Protein AF-A0A2D6LHY1-F1 (afdb_monomer)

Solvent-accessible surface area (backbone atoms only — not comparable to full-atom values): 9936 Å² total; per-residue (Å²): 127,59,76,81,75,32,52,75,42,76,56,96,90,24,52,33,32,35,41,83,65,25,47,48,95,94,44,60,28,26,39,34,28,13,57,69,52,51,51,52,56,49,50,54,47,53,52,50,20,68,74,69,75,48,76,77,78,58,65,66,58,55,42,17,51,51,49,40,51,55,48,36,74,72,44,49,94,57,73,53,68,70,60,48,54,53,45,61,93,34,50,27,36,36,43,38,40,52,38,41,74,37,95,89,64,37,48,25,36,36,35,49,101,86,41,73,43,36,49,54,63,54,48,55,49,44,42,74,74,61,37,38,25,39,33,48,56,34,26,22,66,84,59,74,82,74,88,55,93,58,42,33,41,34,35,35,42,18,50,62,62,94,81,78,50,81,50,46,80,44,73,48,59,37,77,85,75,75,130

Structure (mmCIF, N/CA/C/O backbone):
data_AF-A0A2D6LHY1-F1
#
_entry.id   AF-A0A2D6LHY1-F1
#
loop_
_atom_site.group_PDB
_atom_site.id
_atom_site.type_symbol
_atom_site.label_atom_id
_atom_site.label_alt_id
_atom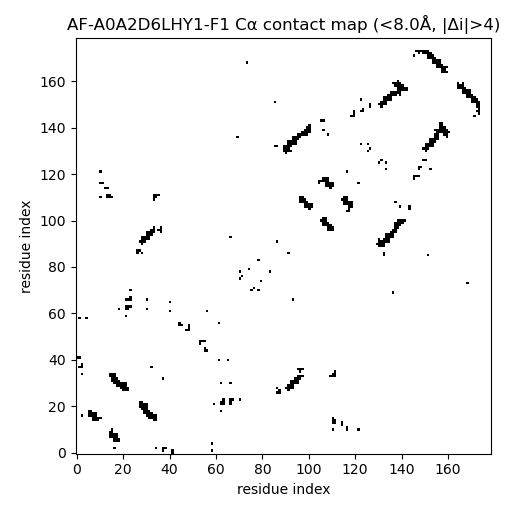_site.label_comp_id
_atom_site.label_asym_id
_atom_site.label_entity_id
_atom_site.label_seq_id
_atom_site.pdbx_PDB_ins_code
_atom_site.Cartn_x
_atom_site.Cartn_y
_atom_site.Cartn_z
_atom_site.occupancy
_atom_site.B_iso_or_equiv
_atom_site.auth_seq_id
_atom_site.auth_comp_id
_atom_site.auth_asym_id
_atom_site.auth_atom_id
_atom_site.pdbx_PDB_model_num
ATOM 1 N N . MET A 1 1 ? 15.262 3.320 -13.016 1.00 56.59 1 MET A N 1
ATOM 2 C CA . MET A 1 1 ? 16.080 4.336 -12.277 1.00 56.59 1 MET A CA 1
ATOM 3 C C . MET A 1 1 ? 15.351 4.923 -11.051 1.00 56.59 1 MET A C 1
ATOM 5 O O . MET A 1 1 ? 15.957 5.694 -10.309 1.00 56.59 1 MET A O 1
ATOM 9 N N . THR A 1 2 ? 14.099 4.534 -10.800 1.00 56.31 2 THR A N 1
ATOM 10 C CA . THR A 1 2 ? 13.187 5.071 -9.775 1.00 56.31 2 THR A CA 1
ATOM 11 C C . THR A 1 2 ? 13.384 4.395 -8.411 1.00 56.31 2 THR A C 1
ATOM 13 O O . THR A 1 2 ? 13.298 5.056 -7.384 1.00 56.31 2 THR A O 1
ATOM 16 N N . LYS A 1 3 ? 13.824 3.131 -8.381 1.00 56.91 3 LYS A N 1
ATOM 17 C CA . LYS A 1 3 ? 14.195 2.364 -7.179 1.00 56.91 3 LYS A CA 1
ATOM 18 C C . LYS A 1 3 ? 15.250 3.053 -6.310 1.00 56.91 3 LYS A C 1
ATOM 20 O O . LYS A 1 3 ? 15.260 2.886 -5.100 1.00 56.91 3 LYS A O 1
ATOM 25 N N . LYS A 1 4 ? 16.139 3.854 -6.915 1.00 58.91 4 LYS A N 1
ATOM 26 C CA . LYS A 1 4 ? 17.152 4.648 -6.187 1.00 58.91 4 LYS A CA 1
ATOM 27 C C . LYS A 1 4 ? 16.569 5.857 -5.451 1.00 58.91 4 LYS A C 1
ATOM 29 O O . LYS A 1 4 ? 17.303 6.526 -4.733 1.00 58.91 4 LYS A O 1
ATOM 34 N N . LEU A 1 5 ? 15.307 6.176 -5.710 1.00 67.12 5 LEU A N 1
ATOM 35 C CA . LEU A 1 5 ? 14.650 7.397 -5.265 1.00 67.12 5 LEU A CA 1
ATOM 36 C C . LEU A 1 5 ? 13.538 7.114 -4.246 1.00 67.12 5 LEU A C 1
ATOM 38 O O . LEU A 1 5 ? 13.044 8.046 -3.623 1.00 67.12 5 LEU A O 1
ATOM 42 N N . PHE A 1 6 ? 13.206 5.838 -4.046 1.00 84.25 6 PHE A N 1
ATOM 43 C CA . PHE A 1 6 ? 12.449 5.348 -2.901 1.00 84.25 6 PHE A CA 1
ATOM 44 C C . PHE A 1 6 ? 13.425 4.934 -1.792 1.00 84.25 6 PHE A C 1
ATOM 46 O O . PHE A 1 6 ? 14.532 4.457 -2.067 1.00 84.25 6 PHE A O 1
ATOM 53 N N . THR A 1 7 ? 13.011 5.077 -0.536 1.00 90.06 7 THR A N 1
ATOM 54 C CA . THR A 1 7 ? 13.802 4.617 0.612 1.00 90.06 7 THR A CA 1
ATOM 55 C C . THR A 1 7 ? 13.499 3.147 0.872 1.00 90.06 7 THR A C 1
ATOM 57 O O . THR A 1 7 ? 12.348 2.772 1.075 1.00 90.06 7 THR A O 1
ATOM 60 N N . ALA A 1 8 ? 14.524 2.295 0.871 1.00 91.00 8 ALA A N 1
ATOM 61 C CA . ALA A 1 8 ? 14.353 0.887 1.211 1.00 91.00 8 ALA A CA 1
ATOM 62 C C . ALA A 1 8 ? 14.141 0.717 2.723 1.00 91.00 8 ALA A C 1
ATOM 64 O O . ALA A 1 8 ? 14.921 1.229 3.528 1.00 91.00 8 ALA A O 1
ATOM 65 N N . GLN A 1 9 ? 13.122 -0.048 3.091 1.00 90.94 9 GLN A N 1
ATOM 66 C CA . GLN A 1 9 ? 12.851 -0.509 4.444 1.00 90.94 9 GLN A CA 1
ATOM 67 C C . GLN A 1 9 ? 12.869 -2.035 4.455 1.00 90.94 9 GLN A C 1
ATOM 69 O O . GLN A 1 9 ? 12.171 -2.677 3.674 1.00 90.94 9 GLN A O 1
ATOM 74 N N . ASP A 1 10 ? 13.682 -2.622 5.329 1.00 90.38 10 ASP A N 1
ATOM 75 C CA . ASP A 1 10 ? 13.739 -4.076 5.480 1.00 90.38 10 ASP A CA 1
ATOM 76 C C . ASP A 1 10 ? 12.528 -4.565 6.267 1.00 90.38 10 ASP A C 1
ATOM 78 O O . ASP A 1 10 ? 12.280 -4.054 7.357 1.00 90.38 10 ASP A O 1
ATOM 82 N N . PHE A 1 11 ? 11.807 -5.548 5.738 1.00 88.56 11 PHE A N 1
ATOM 83 C CA . PHE A 1 11 ? 10.771 -6.318 6.413 1.00 88.56 11 PHE A CA 1
ATOM 84 C C . PHE A 1 11 ? 11.228 -7.776 6.444 1.00 88.56 11 PHE A C 1
ATOM 86 O O . PHE A 1 11 ? 11.139 -8.483 5.448 1.00 88.56 11 PHE A O 1
ATOM 93 N N . ASN A 1 12 ? 11.767 -8.213 7.585 1.00 82.88 12 ASN A N 1
ATOM 94 C CA . ASN A 1 12 ? 12.218 -9.588 7.825 1.00 82.88 12 ASN A CA 1
ATOM 95 C C . ASN A 1 12 ? 13.127 -10.155 6.713 1.00 82.88 12 ASN A C 1
ATOM 97 O O . ASN A 1 12 ? 12.955 -11.292 6.278 1.00 82.88 12 ASN A O 1
ATOM 101 N N . GLY A 1 13 ? 14.113 -9.367 6.270 1.00 77.69 13 GLY A N 1
ATOM 102 C CA . GLY A 1 13 ? 15.106 -9.772 5.271 1.00 77.69 13 GLY A CA 1
ATOM 103 C C . GLY A 1 13 ? 14.750 -9.438 3.819 1.00 77.69 13 GLY A C 1
ATOM 104 O O . GLY A 1 13 ? 15.565 -9.696 2.928 1.00 77.69 13 GLY A O 1
ATOM 105 N N . GLY A 1 14 ? 13.561 -8.883 3.558 1.00 83.94 14 GLY A N 1
ATOM 106 C CA . GLY A 1 14 ? 13.140 -8.411 2.240 1.00 83.94 14 GLY A CA 1
ATOM 107 C C . GLY A 1 14 ? 12.921 -6.894 2.218 1.00 83.94 14 GLY A C 1
ATOM 108 O O . GLY A 1 14 ? 12.219 -6.378 3.087 1.00 83.94 14 GLY A O 1
ATOM 109 N N . PRO A 1 15 ? 13.458 -6.146 1.235 1.00 89.94 15 PRO A N 1
ATOM 110 C CA . PRO A 1 15 ? 13.217 -4.713 1.150 1.00 89.94 15 PRO A CA 1
ATOM 111 C C . PRO A 1 15 ? 11.860 -4.403 0.505 1.00 89.94 15 PRO A C 1
ATOM 113 O O . PRO A 1 15 ? 11.601 -4.790 -0.635 1.00 89.94 15 PRO A O 1
ATOM 116 N N . LEU A 1 16 ? 11.046 -3.607 1.195 1.00 92.06 16 LEU A N 1
ATOM 117 C CA . LEU A 1 16 ? 9.992 -2.808 0.576 1.00 92.06 16 LEU A CA 1
ATOM 118 C C . LEU A 1 16 ? 10.491 -1.374 0.396 1.00 92.06 16 LEU A C 1
ATOM 120 O O . LEU A 1 16 ? 11.276 -0.859 1.187 1.00 92.06 16 LEU A O 1
ATOM 124 N N . PHE A 1 17 ? 10.054 -0.722 -0.668 1.00 93.50 17 PHE A N 1
ATOM 125 C CA . PHE A 1 17 ? 10.503 0.608 -1.054 1.00 93.50 17 PHE A CA 1
ATOM 126 C C . PHE A 1 17 ? 9.403 1.611 -0.759 1.00 93.50 17 PHE A C 1
ATOM 128 O O . PHE A 1 17 ? 8.300 1.478 -1.287 1.00 93.50 17 PHE A O 1
ATOM 135 N N . ILE A 1 18 ? 9.704 2.607 0.071 1.00 94.88 18 ILE A N 1
ATOM 136 C CA . ILE A 1 18 ? 8.749 3.639 0.458 1.00 94.88 18 ILE A CA 1
ATOM 137 C C . ILE A 1 18 ? 8.995 4.959 -0.274 1.00 94.88 18 ILE A C 1
ATOM 139 O O . ILE A 1 18 ? 10.138 5.388 -0.469 1.00 94.88 18 ILE A O 1
ATOM 143 N N . PHE A 1 19 ? 7.907 5.614 -0.647 1.00 95.50 19 PHE A N 1
ATOM 144 C CA . PHE A 1 19 ? 7.871 7.018 -1.019 1.00 95.50 19 PHE A CA 1
ATOM 145 C C . PHE A 1 19 ? 6.879 7.740 -0.114 1.00 95.50 19 PHE A C 1
ATOM 147 O O . PHE A 1 19 ? 5.746 7.291 0.037 1.00 95.50 19 PHE A O 1
ATOM 154 N N . GLU A 1 20 ? 7.305 8.845 0.490 1.00 95.00 20 GLU A N 1
ATOM 155 C CA . GLU A 1 20 ? 6.475 9.617 1.414 1.00 95.00 20 GLU A CA 1
ATOM 156 C C . GLU A 1 20 ? 5.698 10.705 0.662 1.00 95.00 20 GLU A C 1
ATOM 158 O O . GLU A 1 20 ? 6.276 11.465 -0.117 1.00 95.00 20 GLU A O 1
ATOM 163 N N . GLY A 1 21 ? 4.391 10.803 0.912 1.00 94.50 21 GLY A N 1
ATOM 164 C CA . GLY A 1 21 ? 3.549 11.878 0.386 1.00 94.50 21 GLY A CA 1
ATOM 165 C C . GLY A 1 21 ? 3.186 11.776 -1.101 1.00 94.50 21 GLY A C 1
ATOM 166 O O . GLY A 1 21 ? 3.164 12.798 -1.795 1.00 94.50 21 GLY A O 1
ATOM 167 N N . ALA A 1 22 ? 2.865 10.582 -1.602 1.00 95.94 22 ALA A N 1
ATOM 168 C CA . ALA A 1 22 ? 2.187 10.447 -2.893 1.00 95.94 22 ALA A CA 1
ATOM 169 C C . ALA A 1 22 ? 0.799 11.106 -2.841 1.00 95.94 22 ALA A C 1
ATOM 171 O O . ALA A 1 22 ? 0.127 11.088 -1.807 1.00 95.94 22 ALA A O 1
ATOM 172 N N . GLN A 1 23 ? 0.377 11.700 -3.952 1.00 95.50 23 GLN A N 1
ATOM 173 C CA . GLN A 1 23 ? -0.826 12.519 -4.047 1.00 95.50 23 GLN A CA 1
ATOM 174 C C . GLN A 1 23 ? -1.857 11.888 -4.986 1.00 95.50 23 GLN A C 1
ATOM 176 O O . GLN A 1 23 ? -1.547 11.490 -6.107 1.00 95.50 23 GLN A O 1
ATOM 181 N N . TYR A 1 24 ? -3.116 11.857 -4.550 1.00 93.06 24 TYR A N 1
ATOM 182 C CA . TYR A 1 24 ? -4.271 11.548 -5.395 1.00 93.06 24 TYR A CA 1
ATOM 183 C C . TYR A 1 24 ? -5.436 12.448 -4.981 1.00 93.06 24 TYR A C 1
ATOM 185 O O . TYR A 1 24 ? -5.942 12.356 -3.863 1.00 93.06 24 TYR A O 1
ATOM 193 N N . ASN A 1 25 ? -5.867 13.341 -5.876 1.00 89.50 25 ASN A N 1
ATOM 194 C CA . ASN A 1 25 ? -6.836 14.397 -5.568 1.00 89.50 25 ASN A CA 1
ATOM 195 C C . ASN A 1 25 ? -6.424 15.213 -4.325 1.00 89.50 25 ASN A C 1
ATOM 197 O O . ASN A 1 25 ? -5.408 15.900 -4.346 1.00 89.50 25 ASN A O 1
ATOM 201 N N . SER A 1 26 ? -7.223 15.167 -3.255 1.00 89.19 26 SER A N 1
ATOM 202 C CA . SER A 1 26 ? -6.949 15.829 -1.974 1.00 89.19 26 SER A CA 1
ATOM 203 C C . SER A 1 26 ? -6.265 14.922 -0.947 1.00 89.19 26 SER A C 1
ATOM 205 O O . SER A 1 26 ? -6.090 15.339 0.197 1.00 89.19 26 SER A O 1
ATOM 207 N N . PHE A 1 27 ? -5.937 13.681 -1.309 1.00 92.38 27 PHE A N 1
ATOM 208 C CA . PHE A 1 27 ? -5.313 12.715 -0.413 1.00 92.38 27 PHE A CA 1
ATOM 209 C C . PHE A 1 27 ? -3.796 12.733 -0.560 1.00 92.38 27 PHE A C 1
ATOM 211 O O . PHE A 1 27 ? -3.271 12.790 -1.671 1.00 92.38 27 PHE A O 1
ATOM 218 N N . SER A 1 28 ? -3.121 12.615 0.581 1.00 94.75 28 SER A N 1
ATOM 219 C CA . SER A 1 28 ? -1.686 12.384 0.677 1.00 94.75 28 SER A CA 1
ATOM 220 C C . SER A 1 28 ? -1.477 11.071 1.420 1.00 94.75 28 SER A C 1
ATOM 222 O O . SER A 1 28 ? -1.927 10.943 2.560 1.00 94.75 28 SER A O 1
ATOM 224 N N . MET A 1 29 ? -0.818 10.107 0.788 1.00 96.88 29 MET A N 1
ATOM 225 C CA . MET A 1 29 ? -0.524 8.799 1.374 1.00 96.88 29 MET A CA 1
ATOM 226 C C . MET A 1 29 ? 0.915 8.405 1.071 1.00 96.88 29 MET A C 1
ATOM 228 O O . MET A 1 29 ? 1.438 8.704 -0.001 1.00 96.88 29 MET A O 1
ATOM 232 N N . ASP A 1 30 ? 1.546 7.701 1.998 1.00 97.12 30 ASP A N 1
ATOM 233 C CA . ASP A 1 30 ? 2.835 7.081 1.727 1.00 97.12 30 ASP A CA 1
ATOM 234 C C . ASP A 1 30 ? 2.613 5.828 0.865 1.00 97.12 30 ASP A C 1
ATOM 236 O O . ASP A 1 30 ? 1.589 5.149 0.964 1.00 97.12 30 ASP A O 1
ATOM 240 N N . MET A 1 31 ? 3.560 5.526 -0.016 1.00 95.31 31 MET A N 1
ATOM 241 C CA . MET A 1 31 ? 3.492 4.398 -0.943 1.00 95.31 31 MET A CA 1
ATOM 242 C C . MET A 1 31 ? 4.612 3.427 -0.628 1.00 95.31 31 MET A C 1
ATOM 244 O O . MET A 1 31 ? 5.777 3.740 -0.856 1.00 95.31 31 MET A O 1
ATOM 248 N N . LEU A 1 32 ? 4.260 2.244 -0.137 1.00 95.38 32 LEU A N 1
ATOM 249 C CA . LEU A 1 32 ? 5.183 1.152 0.131 1.00 95.38 32 LEU A CA 1
ATOM 250 C C . LEU A 1 32 ? 5.007 0.071 -0.939 1.00 95.38 32 LEU A C 1
ATOM 252 O O . LEU A 1 32 ? 3.918 -0.480 -1.084 1.00 95.38 32 LEU A O 1
ATOM 256 N N . ALA A 1 33 ? 6.061 -0.246 -1.691 1.00 92.75 33 ALA A N 1
ATOM 257 C CA . ALA A 1 33 ? 5.974 -1.187 -2.802 1.00 92.75 33 ALA A CA 1
ATOM 258 C C . ALA A 1 33 ? 7.117 -2.205 -2.856 1.00 92.75 33 ALA A C 1
ATOM 260 O O . ALA A 1 33 ? 8.251 -1.924 -2.469 1.00 92.75 33 ALA A O 1
ATOM 261 N N . SER A 1 34 ? 6.816 -3.397 -3.375 1.00 91.38 34 SER A N 1
ATOM 262 C CA . SER A 1 34 ? 7.842 -4.403 -3.687 1.00 91.38 34 SER A CA 1
ATOM 263 C C . SER A 1 34 ? 8.659 -4.009 -4.923 1.00 91.38 34 SER A C 1
ATOM 265 O O . SER A 1 34 ? 8.212 -3.226 -5.767 1.00 91.38 34 SER A O 1
ATOM 267 N N . ASP A 1 35 ? 9.843 -4.606 -5.069 1.00 88.12 35 ASP A N 1
ATOM 268 C CA . ASP A 1 35 ? 10.704 -4.386 -6.238 1.00 88.12 35 ASP A CA 1
ATOM 269 C C . ASP A 1 35 ? 10.022 -4.772 -7.557 1.00 88.12 35 ASP A C 1
ATOM 271 O O . ASP A 1 35 ? 10.203 -4.103 -8.574 1.00 88.12 35 ASP A O 1
ATOM 275 N N . ALA A 1 36 ? 9.209 -5.831 -7.534 1.00 87.06 36 ALA A N 1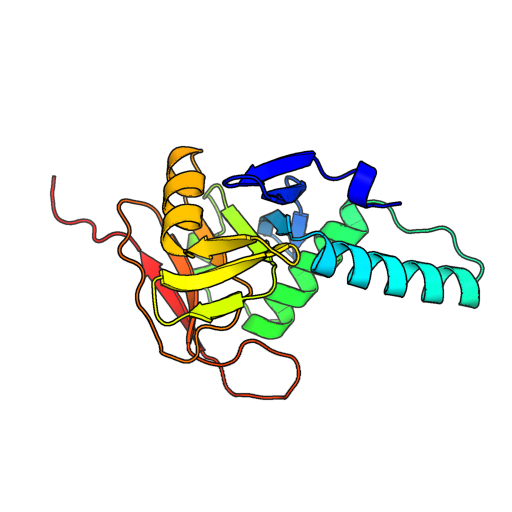
ATOM 276 C CA . ALA A 1 36 ? 8.472 -6.313 -8.696 1.00 87.06 36 ALA A CA 1
ATOM 277 C C . ALA A 1 36 ? 7.457 -5.272 -9.192 1.00 87.06 36 ALA A C 1
ATOM 279 O O . ALA A 1 36 ? 7.405 -4.973 -10.387 1.00 87.06 36 ALA A O 1
ATOM 280 N N . ILE A 1 37 ? 6.698 -4.670 -8.267 1.00 87.81 37 ILE A N 1
ATOM 281 C CA . ILE A 1 37 ? 5.731 -3.615 -8.591 1.00 87.81 37 ILE A CA 1
ATOM 282 C C . ILE A 1 37 ? 6.452 -2.383 -9.141 1.00 87.81 37 ILE A C 1
ATOM 284 O O . ILE A 1 37 ? 6.096 -1.902 -10.218 1.00 87.81 37 ILE A O 1
ATOM 288 N N . LEU A 1 38 ? 7.508 -1.910 -8.470 1.00 87.69 38 LEU A N 1
ATOM 289 C CA . LEU A 1 38 ? 8.274 -0.758 -8.954 1.00 87.69 38 LEU A CA 1
ATOM 290 C C . LEU A 1 38 ? 8.887 -1.008 -10.334 1.00 87.69 38 LEU A C 1
ATOM 292 O O . LEU A 1 38 ? 8.747 -0.176 -11.226 1.00 87.69 38 LEU A O 1
ATOM 296 N N . SER A 1 39 ? 9.519 -2.164 -10.535 1.00 85.25 39 SER A N 1
ATOM 297 C CA . SER A 1 39 ? 10.167 -2.517 -11.803 1.00 85.25 39 SER A CA 1
ATOM 298 C C . SER A 1 39 ? 9.178 -2.573 -12.968 1.00 85.25 39 SER A C 1
ATOM 300 O O . SER A 1 39 ? 9.520 -2.183 -14.087 1.00 85.25 39 SER A O 1
ATOM 302 N N . ARG A 1 40 ? 7.937 -3.014 -12.717 1.00 84.69 40 ARG A N 1
ATOM 303 C CA . ARG A 1 40 ? 6.861 -2.984 -13.714 1.00 84.69 40 ARG A CA 1
ATOM 304 C C . ARG A 1 40 ? 6.519 -1.550 -14.120 1.00 84.69 40 ARG A C 1
ATOM 306 O O . ARG A 1 40 ? 6.551 -1.248 -15.309 1.00 84.69 40 ARG A O 1
ATOM 313 N N . HIS A 1 41 ? 6.273 -0.669 -13.150 1.00 82.44 41 HIS A N 1
ATOM 314 C CA . HIS A 1 41 ? 5.991 0.743 -13.426 1.00 82.44 41 HIS A CA 1
ATOM 315 C C . HIS A 1 41 ? 7.157 1.434 -14.147 1.00 82.44 41 HIS A C 1
ATOM 317 O O . HIS A 1 41 ? 6.940 2.158 -15.115 1.00 82.44 41 HIS A O 1
ATOM 323 N N . GLU A 1 42 ? 8.401 1.184 -13.726 1.00 79.69 42 GLU A N 1
ATOM 324 C CA . GLU A 1 42 ? 9.592 1.713 -14.402 1.00 79.69 42 GLU A CA 1
ATOM 325 C C . GLU A 1 42 ? 9.662 1.287 -15.871 1.00 79.69 42 GLU A C 1
ATOM 327 O O . GLU A 1 42 ? 9.899 2.127 -16.741 1.00 79.69 42 GLU A O 1
ATOM 332 N N . SER A 1 43 ? 9.424 0.003 -16.145 1.00 82.56 43 SER A N 1
ATOM 333 C CA . SER A 1 43 ? 9.473 -0.550 -17.501 1.00 82.56 43 SER A CA 1
ATOM 334 C C . SER A 1 43 ? 8.447 0.115 -18.420 1.00 82.56 43 SER A C 1
ATOM 336 O O . SER A 1 43 ? 8.769 0.445 -19.563 1.00 82.56 43 SER A O 1
ATOM 338 N N . ASP A 1 44 ? 7.234 0.366 -17.921 1.00 81.56 44 ASP A N 1
ATOM 339 C CA . ASP A 1 44 ? 6.176 1.030 -18.688 1.00 81.56 44 ASP A CA 1
ATOM 340 C C . ASP A 1 44 ? 6.579 2.464 -19.084 1.00 81.56 44 ASP A C 1
ATOM 342 O O . ASP A 1 44 ? 6.435 2.849 -20.251 1.00 81.56 44 ASP A O 1
ATOM 346 N N . TYR A 1 45 ? 7.179 3.233 -18.165 1.00 80.38 45 TYR A N 1
ATOM 347 C CA . TYR A 1 45 ? 7.689 4.574 -18.480 1.00 80.38 45 TYR A CA 1
ATOM 348 C C . TYR A 1 45 ? 8.898 4.558 -19.408 1.00 80.38 45 TYR A C 1
ATOM 350 O O . TYR A 1 45 ? 8.999 5.420 -20.278 1.00 80.38 45 TYR A O 1
ATOM 358 N N . GLU A 1 46 ? 9.827 3.614 -19.250 1.00 82.56 46 GLU A N 1
ATOM 359 C CA . GLU A 1 46 ? 10.986 3.499 -20.140 1.00 82.56 46 GLU A CA 1
ATOM 360 C C . GLU A 1 46 ? 10.553 3.188 -21.580 1.00 82.56 46 GLU A C 1
ATOM 362 O O . GLU A 1 46 ? 11.075 3.781 -22.531 1.00 82.56 46 GLU A O 1
ATOM 367 N N . ILE A 1 47 ? 9.549 2.323 -21.751 1.00 79.50 47 ILE A N 1
ATOM 368 C CA . ILE A 1 47 ? 8.957 2.018 -23.056 1.00 79.50 47 ILE A CA 1
ATOM 369 C C . ILE A 1 47 ? 8.280 3.260 -23.651 1.00 79.50 47 ILE A C 1
ATOM 371 O O . ILE A 1 47 ? 8.496 3.557 -24.831 1.00 79.50 47 ILE A O 1
ATOM 375 N N . ASP A 1 48 ? 7.479 3.993 -22.872 1.00 76.12 48 ASP A N 1
ATOM 376 C CA . ASP A 1 48 ? 6.796 5.198 -23.358 1.00 76.12 48 ASP A CA 1
ATOM 377 C C . ASP A 1 48 ? 7.779 6.329 -23.698 1.00 76.12 48 ASP A C 1
ATOM 379 O O . ASP A 1 48 ? 7.721 6.908 -24.787 1.00 76.12 48 ASP A O 1
ATOM 383 N N . ALA A 1 49 ? 8.750 6.595 -22.823 1.00 77.88 49 ALA A N 1
ATOM 384 C CA . ALA A 1 49 ? 9.806 7.582 -23.032 1.00 77.88 49 ALA A CA 1
ATOM 385 C C . ALA A 1 49 ? 10.651 7.249 -24.271 1.00 77.88 49 ALA A C 1
ATOM 387 O O . ALA A 1 49 ? 10.905 8.122 -25.105 1.00 77.88 49 ALA A O 1
ATOM 388 N N . GLY A 1 50 ? 11.020 5.976 -24.447 1.00 79.69 50 GLY A N 1
ATOM 389 C CA . GLY A 1 50 ? 11.757 5.500 -25.616 1.00 79.69 50 GLY A CA 1
ATOM 390 C C . GLY A 1 50 ? 10.975 5.644 -26.925 1.00 79.69 50 GLY A C 1
ATOM 391 O O . GLY A 1 50 ? 11.555 5.998 -27.952 1.00 79.69 50 GLY A O 1
ATOM 392 N N . ARG A 1 51 ? 9.653 5.427 -26.901 1.00 75.81 51 ARG A N 1
ATOM 393 C CA . ARG A 1 51 ? 8.774 5.611 -28.072 1.00 75.81 51 ARG A CA 1
ATOM 394 C C . ARG A 1 51 ? 8.515 7.080 -28.398 1.00 75.81 51 ARG A C 1
ATOM 396 O O . ARG A 1 51 ? 8.399 7.428 -29.571 1.00 75.81 51 ARG A O 1
ATOM 403 N N . SER A 1 52 ? 8.401 7.926 -27.378 1.00 80.62 52 SER A N 1
ATOM 404 C CA . SER A 1 52 ? 8.019 9.337 -27.508 1.00 80.62 52 SER A CA 1
ATOM 405 C C . SER A 1 52 ? 9.205 10.307 -27.566 1.00 80.62 52 SER A C 1
ATOM 407 O O . SER A 1 52 ? 9.006 11.492 -27.840 1.00 80.62 52 SER A O 1
ATOM 409 N N . GLY A 1 53 ? 10.431 9.832 -27.315 1.00 74.56 53 GLY A N 1
ATOM 410 C CA . GLY A 1 53 ? 11.636 10.661 -27.227 1.00 74.56 53 GLY A CA 1
ATOM 411 C C . GLY A 1 53 ? 11.631 11.621 -26.031 1.00 74.56 53 GLY A C 1
ATOM 412 O O . GLY A 1 53 ? 12.311 12.647 -26.068 1.00 74.56 53 GLY A O 1
ATOM 413 N N . ARG A 1 54 ? 10.830 11.332 -24.999 1.00 80.12 54 ARG A N 1
ATOM 414 C CA . ARG A 1 54 ? 10.682 12.161 -23.794 1.00 80.12 54 ARG A CA 1
ATOM 415 C C . ARG A 1 54 ? 11.655 11.726 -22.701 1.00 80.12 54 ARG A C 1
ATOM 417 O O . ARG A 1 54 ? 12.168 10.612 -22.709 1.00 80.12 54 ARG A O 1
ATOM 424 N N . SER A 1 55 ? 11.913 12.617 -21.747 1.00 82.69 55 SER A N 1
ATOM 425 C CA . SER A 1 55 ? 12.611 12.259 -20.511 1.00 82.69 55 SER A CA 1
ATOM 426 C C . SER A 1 55 ? 11.723 11.395 -19.617 1.00 82.69 55 SER A C 1
ATOM 428 O O . SER A 1 55 ? 10.500 11.531 -19.650 1.00 82.69 55 SER A O 1
ATOM 430 N N . LEU A 1 56 ? 12.344 10.575 -18.767 1.00 81.12 56 LEU A N 1
ATOM 431 C CA . LEU A 1 56 ? 11.636 9.882 -17.691 1.00 81.12 56 LEU A CA 1
ATOM 432 C C . LEU A 1 56 ? 10.944 10.890 -16.755 1.00 81.12 56 LEU A C 1
ATOM 434 O O . LEU A 1 56 ? 11.468 11.995 -16.558 1.00 81.12 56 LEU A O 1
ATOM 438 N N . PRO A 1 57 ? 9.780 10.533 -16.188 1.00 82.44 57 PRO A N 1
ATOM 439 C CA . PRO A 1 57 ? 9.065 11.406 -15.269 1.00 82.44 57 PRO A CA 1
ATOM 440 C C . PRO A 1 57 ? 9.807 11.563 -13.926 1.00 82.44 57 PRO A C 1
ATOM 442 O O . PRO A 1 57 ? 10.636 10.721 -13.564 1.00 82.44 57 PRO A O 1
ATOM 445 N N . PRO A 1 58 ? 9.508 12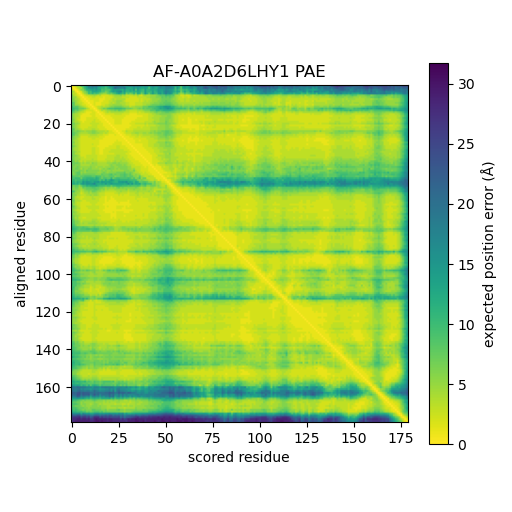.625 -13.155 1.00 86.94 58 PRO A N 1
ATOM 446 C CA . PRO A 1 58 ? 9.926 12.738 -11.761 1.00 86.94 58 PRO A CA 1
ATOM 447 C C . PRO A 1 58 ? 9.376 11.596 -10.895 1.00 86.94 58 PRO A C 1
ATOM 449 O O . PRO A 1 58 ? 8.317 11.043 -11.166 1.00 86.94 58 PRO A O 1
ATOM 452 N N . VAL A 1 59 ? 10.055 11.306 -9.786 1.00 86.12 59 VAL A N 1
ATOM 453 C CA . VAL A 1 59 ? 9.686 10.230 -8.839 1.00 86.12 59 VAL A CA 1
ATOM 454 C C . VAL A 1 59 ? 8.309 10.448 -8.238 1.00 86.12 59 VAL A C 1
ATOM 456 O O . VAL A 1 59 ? 7.537 9.504 -8.157 1.00 86.12 59 VAL A O 1
ATOM 459 N N . GLN A 1 60 ? 8.003 11.696 -7.874 1.00 91.19 60 GLN A N 1
ATOM 460 C CA . GLN A 1 60 ? 6.681 12.085 -7.395 1.00 91.19 60 GLN A CA 1
ATOM 461 C C . GLN A 1 60 ? 5.601 11.660 -8.391 1.00 91.19 60 GLN A C 1
ATOM 463 O O . GLN A 1 60 ? 4.641 11.026 -7.997 1.00 91.19 60 GLN A O 1
ATOM 468 N N . THR A 1 61 ? 5.793 11.930 -9.685 1.00 90.12 61 THR A N 1
ATOM 469 C CA . THR A 1 61 ? 4.831 11.545 -10.725 1.00 90.12 61 THR A CA 1
ATOM 470 C C . THR A 1 61 ? 4.644 10.033 -10.791 1.00 90.12 61 THR A C 1
ATOM 472 O O . THR A 1 61 ? 3.521 9.577 -10.943 1.00 90.12 61 THR A O 1
ATOM 475 N N . VAL A 1 62 ? 5.714 9.251 -10.621 1.00 88.94 62 VAL A N 1
ATOM 476 C CA . VAL A 1 62 ? 5.596 7.786 -10.558 1.00 88.94 62 VAL A CA 1
ATOM 477 C C . VAL A 1 62 ? 4.795 7.352 -9.328 1.00 88.94 62 VAL A C 1
ATOM 479 O O . VAL A 1 62 ? 3.914 6.508 -9.447 1.00 88.94 62 VAL A O 1
ATOM 482 N N . ALA A 1 63 ? 5.077 7.923 -8.155 1.00 91.88 63 ALA A N 1
ATOM 483 C CA . ALA A 1 63 ? 4.374 7.585 -6.920 1.00 91.88 63 ALA A CA 1
ATOM 484 C C . ALA A 1 63 ? 2.891 8.002 -6.955 1.00 91.88 63 ALA A C 1
ATOM 486 O O . ALA A 1 63 ? 2.030 7.220 -6.551 1.00 91.88 63 ALA A O 1
ATOM 487 N N . ASP A 1 64 ? 2.593 9.189 -7.486 1.00 94.56 64 ASP A N 1
ATOM 488 C CA . ASP A 1 64 ? 1.235 9.702 -7.693 1.00 94.56 64 ASP A CA 1
ATOM 489 C C . ASP A 1 64 ? 0.458 8.808 -8.667 1.00 94.56 64 ASP A C 1
ATOM 491 O O . ASP A 1 64 ? -0.671 8.421 -8.376 1.00 94.56 64 ASP A O 1
ATOM 495 N N . ASP A 1 65 ? 1.072 8.410 -9.787 1.00 91.81 65 ASP A N 1
ATOM 496 C CA . ASP A 1 65 ? 0.446 7.517 -10.768 1.00 91.81 65 ASP A CA 1
ATOM 497 C C . ASP A 1 65 ? 0.207 6.112 -10.185 1.00 91.81 65 ASP A C 1
ATOM 499 O O . ASP A 1 65 ? -0.830 5.499 -10.448 1.00 91.81 65 ASP A O 1
ATOM 503 N N . MET A 1 66 ? 1.123 5.598 -9.355 1.00 91.19 66 MET A N 1
ATOM 504 C CA . MET A 1 66 ? 0.920 4.337 -8.632 1.00 91.19 66 MET A CA 1
ATOM 505 C C . MET A 1 66 ? -0.266 4.425 -7.665 1.00 91.19 66 MET A C 1
ATOM 507 O O . MET A 1 66 ? -1.124 3.540 -7.673 1.00 91.19 66 MET A O 1
ATOM 511 N N . LEU A 1 67 ? -0.343 5.489 -6.857 1.00 93.88 67 LEU A N 1
ATOM 512 C CA . LEU A 1 67 ? -1.476 5.718 -5.959 1.00 93.88 67 LEU A CA 1
ATOM 513 C C . LEU A 1 67 ? -2.778 5.862 -6.756 1.00 93.88 67 LEU A C 1
ATOM 515 O O . LEU A 1 67 ? -3.774 5.221 -6.427 1.00 93.88 67 LEU A O 1
ATOM 519 N N . HIS A 1 68 ? -2.758 6.639 -7.841 1.00 92.94 68 HIS A N 1
ATOM 520 C CA . HIS A 1 68 ? -3.891 6.813 -8.745 1.00 92.94 68 HIS A CA 1
ATOM 521 C C . HIS A 1 68 ? -4.399 5.471 -9.277 1.00 92.94 68 HIS A C 1
ATOM 523 O O . HIS A 1 68 ? -5.600 5.224 -9.257 1.00 92.94 68 HIS A O 1
ATOM 529 N N . ILE A 1 69 ? -3.505 4.578 -9.708 1.00 89.38 69 ILE A N 1
ATOM 530 C CA . ILE A 1 69 ? -3.873 3.246 -10.200 1.00 89.38 69 ILE A CA 1
ATOM 531 C C . ILE A 1 69 ? -4.578 2.427 -9.114 1.00 89.38 69 ILE A C 1
ATOM 533 O O . ILE A 1 69 ? -5.635 1.858 -9.385 1.00 89.38 69 ILE A O 1
ATOM 537 N N . VAL A 1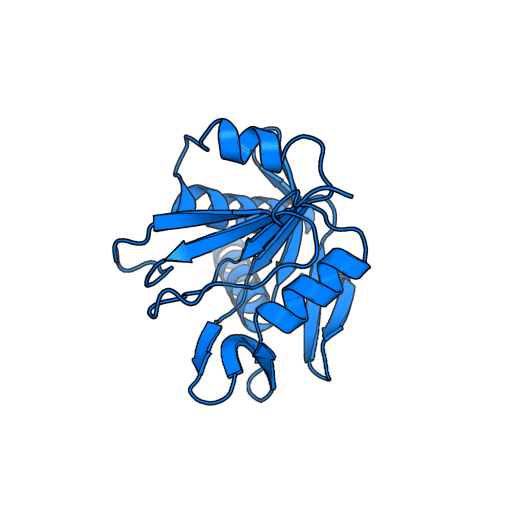 70 ? -4.043 2.400 -7.890 1.00 89.62 70 VAL A N 1
ATOM 538 C CA . VAL A 1 70 ? -4.672 1.681 -6.769 1.00 89.62 70 VAL A CA 1
ATOM 539 C C . VAL A 1 70 ? -6.064 2.242 -6.475 1.00 89.62 70 VAL A C 1
ATOM 541 O O . VAL A 1 70 ? -7.036 1.487 -6.427 1.00 89.62 70 VAL A O 1
ATOM 544 N N . MET A 1 71 ? -6.179 3.564 -6.339 1.00 90.69 71 MET A N 1
ATOM 545 C CA . MET A 1 71 ? -7.440 4.237 -6.016 1.00 90.69 71 MET A CA 1
ATOM 546 C C . MET A 1 71 ? -8.482 4.072 -7.132 1.00 90.69 71 MET A C 1
ATOM 548 O O . MET A 1 71 ? -9.654 3.816 -6.851 1.00 90.69 71 MET A O 1
ATOM 552 N N . HIS A 1 72 ? -8.052 4.148 -8.394 1.00 87.88 72 HIS A N 1
ATOM 553 C CA . HIS A 1 72 ? -8.914 3.963 -9.557 1.00 87.88 72 HIS A CA 1
ATOM 554 C C . HIS A 1 72 ? -9.438 2.527 -9.659 1.00 87.88 72 HIS A C 1
ATOM 556 O O . HIS A 1 72 ? -10.626 2.334 -9.910 1.00 87.88 72 HIS A O 1
ATOM 562 N N . TYR A 1 73 ? -8.601 1.510 -9.428 1.00 83.94 73 TYR A N 1
ATOM 563 C CA . TYR A 1 73 ? -9.089 0.128 -9.392 1.00 83.94 73 TYR A CA 1
ATOM 564 C C . TYR A 1 73 ? -10.042 -0.108 -8.218 1.00 83.94 73 TYR A C 1
ATOM 566 O O . TYR A 1 73 ? -11.045 -0.794 -8.388 1.00 83.94 73 TYR A O 1
ATOM 574 N N . ALA A 1 74 ? -9.765 0.483 -7.053 1.00 86.06 74 ALA A N 1
ATOM 575 C CA . ALA A 1 74 ? -10.593 0.328 -5.863 1.00 86.06 74 ALA A CA 1
ATOM 576 C C . ALA A 1 74 ? -11.992 0.955 -6.010 1.00 86.06 74 ALA A C 1
ATOM 578 O O . ALA A 1 74 ? -12.993 0.306 -5.701 1.00 86.06 74 ALA A O 1
ATOM 579 N N . TRP A 1 75 ? -12.075 2.209 -6.470 1.00 87.19 75 TRP A N 1
ATOM 580 C CA . TRP A 1 75 ? -13.321 2.994 -6.439 1.00 87.19 75 TRP A CA 1
ATOM 581 C C . TRP A 1 75 ? -13.564 3.875 -7.675 1.00 87.19 75 TRP A C 1
ATOM 583 O O . TRP A 1 75 ? -14.529 4.646 -7.715 1.00 87.19 75 TRP A O 1
ATOM 593 N N . GLY A 1 76 ? -12.719 3.783 -8.701 1.00 84.44 76 GLY A N 1
ATOM 594 C CA . GLY A 1 76 ? -12.762 4.671 -9.861 1.00 84.44 76 GLY A CA 1
ATOM 595 C C . GLY A 1 76 ? -12.555 6.130 -9.456 1.00 84.44 76 GLY A C 1
ATOM 596 O O . GLY A 1 76 ? -11.611 6.464 -8.750 1.00 84.44 76 GLY A O 1
ATOM 597 N N . GLU A 1 77 ? -13.464 7.003 -9.889 1.00 82.12 77 GLU A N 1
ATOM 598 C CA . GLU A 1 77 ? -13.413 8.446 -9.604 1.00 82.12 77 GLU A CA 1
ATOM 599 C C . GLU A 1 77 ? -14.0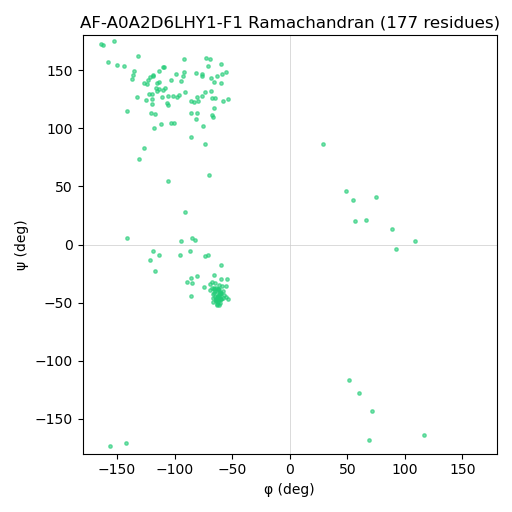78 8.838 -8.270 1.00 82.12 77 GLU A C 1
ATOM 601 O O . GLU A 1 77 ? -14.047 10.006 -7.888 1.00 82.12 77 GLU A O 1
ATOM 606 N N . ASN A 1 78 ? -14.727 7.899 -7.568 1.00 88.38 78 ASN A N 1
ATOM 607 C CA . ASN A 1 78 ? -15.591 8.207 -6.424 1.00 88.38 78 ASN A CA 1
ATOM 608 C C . ASN A 1 78 ? -15.190 7.415 -5.179 1.00 88.38 78 ASN A C 1
ATOM 610 O O . ASN A 1 78 ? -15.803 6.398 -4.854 1.00 88.38 78 ASN A O 1
ATOM 614 N N . VAL A 1 79 ? -14.199 7.920 -4.445 1.00 90.69 79 VAL A N 1
ATOM 615 C CA . VAL A 1 79 ? -13.841 7.375 -3.129 1.00 90.69 79 VAL A CA 1
ATOM 616 C C . VAL A 1 79 ? -15.004 7.603 -2.150 1.00 90.69 79 VAL A C 1
ATOM 618 O O . VAL A 1 79 ? -15.447 8.747 -1.998 1.00 90.69 79 VAL A O 1
ATOM 621 N N . PRO A 1 80 ? -15.515 6.558 -1.473 1.00 92.56 80 PRO A N 1
ATOM 622 C CA . PRO A 1 80 ? -16.565 6.708 -0.469 1.00 92.56 80 PRO A CA 1
ATOM 623 C C . PRO A 1 80 ? -16.196 7.711 0.637 1.00 92.56 80 PRO A C 1
ATOM 625 O O . PRO A 1 80 ? -15.024 7.887 0.978 1.00 92.56 80 PRO A O 1
ATOM 628 N N . GLN A 1 81 ? -17.185 8.413 1.199 1.00 92.19 81 GLN A N 1
ATOM 629 C CA . GLN A 1 81 ? -16.935 9.499 2.160 1.00 92.19 81 GLN A CA 1
ATOM 630 C C . GLN A 1 81 ? -16.355 9.000 3.490 1.00 92.19 81 GLN A C 1
ATOM 632 O O . GLN A 1 81 ? -15.513 9.664 4.085 1.00 92.19 81 GLN A O 1
ATOM 637 N N . ASP A 1 82 ? -16.808 7.847 3.965 1.00 91.06 82 ASP A N 1
ATOM 638 C CA . ASP A 1 82 ? -16.271 7.154 5.136 1.00 91.06 82 ASP A CA 1
ATOM 639 C C . ASP A 1 82 ? -14.791 6.796 4.949 1.00 91.06 82 ASP A C 1
ATOM 641 O O . ASP A 1 82 ? -13.970 7.140 5.796 1.00 91.06 82 ASP A O 1
ATOM 645 N N . ILE A 1 83 ? -14.428 6.237 3.794 1.00 92.94 83 ILE A N 1
ATOM 646 C CA . ILE A 1 83 ? -13.031 5.985 3.420 1.00 92.94 83 ILE A CA 1
ATOM 647 C C . ILE A 1 83 ? -12.239 7.291 3.321 1.00 92.94 83 ILE A C 1
ATOM 649 O O . ILE A 1 83 ? -11.134 7.403 3.851 1.00 92.94 83 ILE A O 1
ATOM 653 N N . SER A 1 84 ? -12.821 8.312 2.693 1.00 93.50 84 SER A N 1
ATOM 654 C CA . SER A 1 84 ? -12.200 9.631 2.578 1.00 93.50 84 SER A CA 1
ATOM 655 C C . SER A 1 84 ? -11.887 10.215 3.956 1.00 93.50 84 SER A C 1
ATOM 657 O O . SER A 1 84 ? -10.816 10.785 4.138 1.00 93.50 84 SER A O 1
ATOM 659 N N . ASN A 1 85 ? -12.774 10.040 4.939 1.00 91.62 85 ASN A N 1
ATOM 660 C CA . ASN A 1 85 ? -12.562 10.488 6.316 1.00 91.62 85 ASN A CA 1
ATOM 661 C C . ASN A 1 85 ? -11.472 9.682 7.038 1.00 91.62 85 ASN A C 1
ATOM 663 O O . ASN A 1 85 ? -10.752 10.249 7.855 1.00 91.62 85 ASN A O 1
ATOM 667 N N . LEU A 1 86 ? -11.338 8.384 6.747 1.00 90.75 86 LEU A N 1
ATOM 668 C CA . LEU A 1 86 ? -10.266 7.548 7.302 1.00 90.75 86 LEU A CA 1
ATOM 669 C C . LEU A 1 86 ? -8.887 7.947 6.773 1.00 90.75 86 LEU A C 1
ATOM 671 O O . LEU A 1 86 ? -7.897 7.812 7.482 1.00 90.75 86 LEU A O 1
ATOM 675 N N . ILE A 1 87 ? -8.806 8.430 5.536 1.00 92.56 87 ILE A N 1
ATOM 676 C CA . ILE A 1 87 ? -7.538 8.860 4.935 1.00 92.56 87 ILE A CA 1
ATOM 677 C C . ILE A 1 87 ? -7.239 10.317 5.319 1.00 92.56 87 ILE A C 1
ATOM 679 O O . ILE A 1 87 ? -6.122 10.671 5.697 1.00 92.56 87 ILE A O 1
ATOM 683 N N . THR A 1 88 ? -8.249 11.186 5.249 1.00 89.38 88 THR A N 1
ATOM 684 C CA . THR A 1 88 ? -8.093 12.630 5.459 1.00 89.38 88 THR A CA 1
ATOM 685 C C . THR A 1 88 ? -7.922 12.944 6.942 1.00 89.38 88 THR A C 1
ATOM 687 O O . THR A 1 88 ? -8.890 13.004 7.694 1.00 89.38 88 THR A O 1
ATOM 690 N N . GLY A 1 89 ? -6.681 13.201 7.355 1.00 79.88 89 GLY A N 1
ATOM 691 C CA . GLY A 1 89 ? -6.341 13.583 8.731 1.00 79.88 89 GLY A CA 1
ATOM 692 C C . GLY A 1 89 ? -5.596 12.512 9.521 1.00 79.88 89 GLY A C 1
ATOM 693 O O . GLY A 1 89 ? -5.293 12.744 10.687 1.00 79.88 89 GLY A O 1
ATOM 694 N N . ARG A 1 90 ? -5.278 11.380 8.888 1.00 89.06 90 ARG A N 1
ATOM 695 C CA . ARG A 1 90 ? -4.518 10.277 9.476 1.00 89.06 90 ARG A CA 1
ATOM 696 C C . ARG A 1 90 ? -3.233 10.047 8.701 1.00 89.06 90 ARG A C 1
ATOM 698 O O . ARG A 1 90 ? -3.216 10.178 7.472 1.00 89.06 90 ARG A O 1
ATOM 705 N N . LYS A 1 91 ? -2.159 9.660 9.391 1.00 95.44 91 LYS A N 1
ATOM 706 C CA . LYS A 1 91 ? -0.948 9.206 8.696 1.00 95.44 91 LYS A CA 1
ATOM 707 C C . LYS A 1 91 ? -1.263 7.885 7.991 1.00 95.44 91 LYS A C 1
ATOM 709 O O . LYS A 1 91 ? -1.505 6.875 8.650 1.00 95.44 91 LYS A O 1
ATOM 714 N N . SER A 1 92 ? -1.295 7.909 6.661 1.00 96.88 92 SER A N 1
ATOM 715 C CA . SER A 1 92 ? -1.832 6.810 5.858 1.00 96.88 92 SER A CA 1
ATOM 716 C C . SER A 1 92 ? -0.797 6.244 4.891 1.00 96.88 92 SER A C 1
ATOM 718 O O . SER A 1 92 ? -0.019 7.008 4.323 1.00 96.88 92 SER A O 1
ATOM 720 N N . VAL A 1 93 ? -0.813 4.930 4.665 1.00 97.44 93 VAL A N 1
ATOM 721 C CA . VAL A 1 93 ? 0.083 4.257 3.707 1.00 97.44 93 VAL A CA 1
ATOM 722 C C . VAL A 1 93 ? -0.653 3.211 2.882 1.00 97.44 93 VAL A C 1
ATOM 724 O O . VAL A 1 93 ? -1.521 2.497 3.386 1.00 97.44 93 VAL A O 1
ATOM 727 N N . VAL A 1 94 ? -0.283 3.108 1.609 1.00 96.31 94 VAL A N 1
ATOM 728 C CA . VAL A 1 94 ? -0.681 2.018 0.718 1.00 96.31 94 VAL A CA 1
ATOM 729 C C . VAL A 1 94 ? 0.470 1.025 0.592 1.00 96.31 94 VAL A C 1
ATOM 731 O O . VAL A 1 94 ? 1.585 1.398 0.235 1.00 96.31 94 VAL A O 1
ATOM 734 N N . VAL A 1 95 ? 0.188 -0.251 0.836 1.00 95.12 95 VAL A N 1
ATOM 735 C CA . VAL A 1 95 ? 1.104 -1.376 0.643 1.00 95.12 95 VAL A CA 1
ATOM 736 C C . VAL A 1 95 ? 0.746 -2.076 -0.670 1.00 95.12 95 VAL A C 1
ATOM 738 O O . VAL A 1 95 ? -0.254 -2.791 -0.760 1.00 95.12 95 VAL A O 1
ATOM 741 N N . SER A 1 96 ? 1.557 -1.856 -1.704 1.00 91.94 96 SER A N 1
ATOM 742 C CA . SER A 1 96 ? 1.355 -2.376 -3.061 1.00 91.94 96 SER A CA 1
ATOM 743 C C . SER A 1 96 ? 2.411 -3.422 -3.416 1.00 91.94 96 SER A C 1
ATOM 745 O O . SER A 1 96 ? 3.577 -3.125 -3.686 1.00 91.94 96 SER A O 1
ATOM 747 N N . THR A 1 97 ? 2.016 -4.690 -3.386 1.00 90.44 97 THR A N 1
ATOM 748 C CA . THR A 1 97 ? 2.919 -5.824 -3.627 1.00 90.44 97 THR A CA 1
ATOM 749 C C . THR A 1 97 ? 2.195 -6.915 -4.418 1.00 90.44 97 THR A C 1
ATOM 751 O O . THR A 1 97 ? 1.098 -6.691 -4.923 1.00 90.44 97 THR A O 1
ATOM 754 N N . HIS A 1 98 ? 2.801 -8.090 -4.562 1.00 87.06 98 HIS A N 1
ATOM 755 C CA . HIS A 1 98 ? 2.042 -9.299 -4.870 1.00 87.06 98 HIS A CA 1
ATOM 756 C C . HIS A 1 98 ? 1.687 -9.990 -3.559 1.00 87.06 98 HIS A C 1
ATOM 758 O O . HIS A 1 98 ? 2.485 -9.974 -2.632 1.00 87.06 98 HIS A O 1
ATOM 764 N N . GLY A 1 99 ? 0.523 -10.615 -3.471 1.00 82.94 99 GLY A N 1
ATOM 765 C CA . GLY A 1 99 ? 0.110 -11.335 -2.273 1.00 82.94 99 GLY A CA 1
ATOM 766 C C . GLY A 1 99 ? -0.944 -12.372 -2.608 1.00 82.94 99 GLY A C 1
ATOM 767 O O . GLY A 1 99 ? -1.599 -12.269 -3.646 1.00 82.94 99 GLY A O 1
ATOM 768 N N . ASP A 1 100 ? -1.055 -13.370 -1.745 1.00 82.31 100 ASP A N 1
ATOM 769 C CA . ASP A 1 100 ? -1.992 -14.483 -1.886 1.00 82.31 100 ASP A CA 1
ATOM 770 C C . ASP A 1 100 ? -2.351 -15.036 -0.497 1.00 82.31 100 ASP A C 1
ATOM 772 O O . ASP A 1 100 ? -1.801 -14.594 0.521 1.00 82.31 100 ASP A O 1
ATOM 776 N N . ASP A 1 101 ? -3.275 -15.992 -0.447 1.00 84.44 101 ASP A N 1
ATOM 777 C CA . ASP A 1 101 ? -3.510 -16.791 0.749 1.00 84.44 101 ASP A CA 1
ATOM 778 C C . ASP A 1 101 ? -2.527 -17.965 0.837 1.00 84.44 101 ASP A C 1
ATOM 780 O O . ASP A 1 101 ? -2.464 -18.837 -0.032 1.00 84.44 101 ASP A O 1
ATOM 784 N N . TYR A 1 102 ? -1.778 -18.016 1.934 1.00 85.31 102 TYR A N 1
ATOM 785 C CA . TYR A 1 102 ? -0.804 -19.059 2.220 1.00 85.31 102 TYR A CA 1
ATOM 786 C C . TYR A 1 102 ? -1.317 -19.966 3.347 1.00 85.31 102 TYR A C 1
ATOM 788 O O . TYR A 1 102 ? -1.758 -19.469 4.386 1.00 85.31 102 TYR A O 1
ATOM 796 N N . PRO A 1 103 ? -1.209 -21.303 3.230 1.00 83.75 103 PRO A N 1
ATOM 797 C CA . PRO A 1 103 ? -1.735 -22.220 4.244 1.00 83.75 103 PRO A CA 1
ATOM 798 C C . PRO A 1 103 ? -1.218 -21.982 5.671 1.00 83.75 103 PRO A C 1
ATOM 800 O O . PRO A 1 103 ? -1.976 -22.156 6.623 1.00 83.75 103 PRO A O 1
ATOM 803 N N . GLU A 1 104 ? 0.050 -21.586 5.830 1.00 86.06 104 GLU A N 1
ATOM 804 C CA . GLU A 1 104 ? 0.698 -21.480 7.147 1.00 86.06 104 GLU A CA 1
ATOM 805 C C . GLU A 1 104 ? 0.529 -20.114 7.821 1.00 86.06 104 GLU A C 1
ATOM 807 O O . GLU A 1 104 ? 0.453 -20.046 9.046 1.00 86.06 104 GLU A O 1
ATOM 812 N N . ILE A 1 105 ? 0.456 -19.038 7.035 1.00 87.06 105 ILE A N 1
ATOM 813 C CA . ILE A 1 105 ? 0.449 -17.655 7.546 1.00 87.06 105 ILE A CA 1
ATOM 814 C C . ILE A 1 105 ? -0.828 -16.887 7.186 1.00 87.06 105 ILE A C 1
ATOM 816 O O . ILE A 1 105 ? -1.032 -15.770 7.651 1.00 87.06 105 ILE A O 1
ATOM 820 N N . GLY A 1 106 ? -1.706 -17.492 6.386 1.00 86.38 106 GLY A N 1
ATOM 821 C CA . GLY A 1 106 ? -2.876 -16.843 5.818 1.00 86.38 106 GLY A CA 1
ATOM 822 C C . GLY A 1 106 ? -2.518 -15.839 4.738 1.00 86.38 106 GLY A C 1
ATOM 823 O O . GLY A 1 106 ? -1.597 -16.057 3.953 1.00 86.38 106 GLY A O 1
ATOM 824 N N . TRP A 1 107 ? -3.257 -14.736 4.700 1.00 88.50 107 TRP A N 1
ATOM 825 C CA . TRP A 1 107 ? -3.044 -13.694 3.714 1.00 88.50 107 TRP A CA 1
ATOM 826 C C . TRP A 1 107 ? -1.681 -13.031 3.924 1.00 88.50 107 TRP A C 1
ATOM 828 O O . TRP A 1 107 ? -1.410 -12.437 4.970 1.00 88.50 107 TRP A O 1
ATOM 838 N N . GLY A 1 108 ? -0.816 -13.159 2.922 1.00 89.75 108 GLY A N 1
ATOM 839 C CA . GLY A 1 108 ? 0.555 -12.677 2.973 1.00 89.75 108 GLY A CA 1
ATOM 840 C C . GLY A 1 108 ? 0.935 -11.871 1.743 1.00 89.75 108 GLY A C 1
ATOM 841 O O . GLY A 1 108 ? 0.300 -11.951 0.690 1.00 89.75 108 GLY A O 1
ATOM 842 N N . ILE A 1 109 ? 2.013 -11.110 1.882 1.00 90.75 109 ILE A N 1
ATOM 843 C CA . ILE A 1 109 ? 2.629 -10.348 0.807 1.00 90.75 109 ILE A CA 1
ATOM 844 C C . ILE A 1 109 ? 4.011 -10.892 0.465 1.00 90.75 109 ILE A C 1
ATOM 846 O O . ILE A 1 109 ? 4.807 -11.227 1.340 1.00 90.75 109 ILE A O 1
ATOM 850 N N . ASN A 1 110 ? 4.299 -10.931 -0.828 1.00 88.94 110 ASN A N 1
ATOM 851 C CA . ASN A 1 110 ? 5.599 -11.234 -1.396 1.00 88.94 110 ASN A CA 1
ATOM 852 C C . ASN A 1 110 ? 6.412 -9.948 -1.451 1.00 88.94 110 ASN A C 1
ATOM 854 O O . ASN A 1 110 ? 6.099 -9.018 -2.203 1.00 88.94 110 ASN A O 1
ATOM 858 N N . VAL A 1 111 ? 7.475 -9.903 -0.657 1.00 84.12 111 VAL A N 1
ATOM 859 C CA . VAL A 1 111 ? 8.418 -8.783 -0.664 1.00 84.12 111 VAL A CA 1
ATOM 860 C C . VAL A 1 111 ? 9.466 -8.974 -1.761 1.00 84.12 111 VAL A C 1
ATOM 862 O O . VAL A 1 111 ? 9.898 -8.008 -2.393 1.00 84.12 111 VAL A O 1
ATOM 865 N N . ASN A 1 112 ? 9.830 -10.227 -2.031 1.00 80.69 112 ASN A N 1
ATOM 866 C CA . ASN A 1 112 ? 10.655 -10.661 -3.156 1.00 80.69 112 ASN A CA 1
ATOM 867 C C . ASN A 1 112 ? 10.376 -12.149 -3.467 1.00 80.69 112 ASN A C 1
ATOM 869 O O . ASN A 1 112 ? 9.478 -12.742 -2.872 1.00 80.69 112 ASN A O 1
ATOM 873 N N . ASP A 1 113 ? 11.146 -12.744 -4.382 1.00 76.25 113 ASP A N 1
ATOM 874 C CA . ASP A 1 113 ? 10.955 -14.125 -4.859 1.00 76.25 113 ASP A CA 1
ATOM 875 C C . ASP A 1 113 ? 11.046 -15.207 -3.762 1.00 76.25 113 ASP A C 1
ATOM 877 O O . ASP A 1 113 ? 1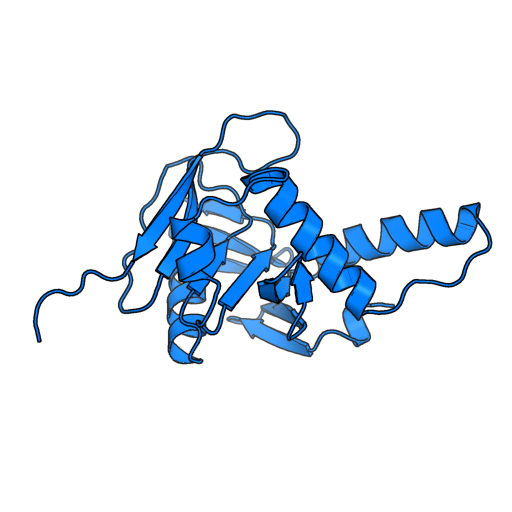0.603 -16.334 -3.979 1.00 76.25 113 ASP A O 1
ATOM 881 N N . GLU A 1 114 ? 11.616 -14.895 -2.594 1.00 81.19 114 GLU A N 1
ATOM 882 C CA . GLU A 1 114 ? 11.899 -15.874 -1.534 1.00 81.19 114 GLU A CA 1
ATOM 883 C C . GLU A 1 114 ? 11.222 -15.542 -0.196 1.00 81.19 114 GLU A C 1
ATOM 885 O O . GLU A 1 114 ? 11.178 -16.390 0.696 1.00 81.19 114 GLU A O 1
ATOM 890 N N . ILE A 1 115 ? 10.707 -14.319 -0.034 1.00 86.50 115 ILE A N 1
ATOM 891 C CA . ILE A 1 115 ? 10.247 -13.798 1.254 1.00 86.50 115 ILE A CA 1
ATOM 892 C C . ILE A 1 115 ? 8.773 -13.430 1.175 1.00 86.50 115 ILE A C 1
ATOM 894 O O . ILE A 1 115 ? 8.377 -12.457 0.523 1.00 86.50 115 ILE A O 1
ATOM 898 N N . VAL A 1 116 ? 7.991 -14.197 1.931 1.00 91.12 116 VAL A N 1
ATOM 899 C CA . VAL A 1 116 ? 6.571 -13.970 2.176 1.00 91.12 116 VAL A CA 1
ATOM 900 C C . VAL A 1 116 ? 6.386 -13.544 3.626 1.00 91.12 116 VAL A C 1
ATOM 902 O O . VAL A 1 116 ? 6.942 -14.163 4.534 1.00 91.12 116 VAL A O 1
ATOM 905 N N . ILE A 1 117 ? 5.603 -12.494 3.846 1.00 91.25 117 ILE A N 1
ATOM 906 C CA . ILE A 1 117 ? 5.319 -11.948 5.176 1.00 91.25 117 ILE A CA 1
ATOM 907 C C . ILE A 1 117 ? 3.810 -11.871 5.355 1.00 91.25 117 ILE A C 1
ATOM 909 O O . ILE A 1 117 ? 3.101 -11.493 4.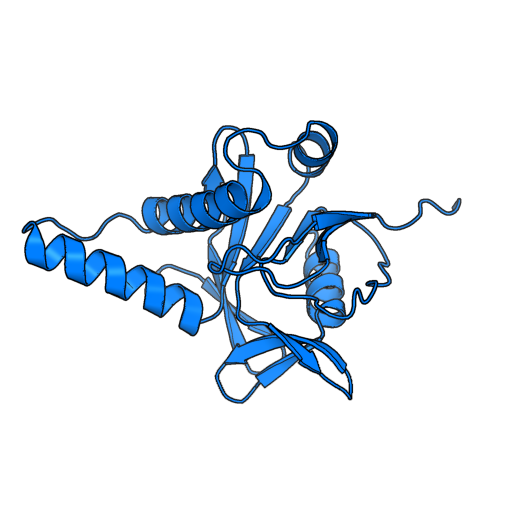425 1.00 91.25 117 ILE A O 1
ATOM 913 N N . SER A 1 118 ? 3.312 -12.217 6.541 1.00 91.12 118 SER A N 1
ATOM 914 C CA . SER A 1 118 ? 1.890 -12.077 6.857 1.00 91.12 118 SER A CA 1
ATOM 915 C C . SER A 1 118 ? 1.445 -10.617 6.734 1.00 91.12 118 SER A C 1
ATOM 917 O O . SER A 1 118 ? 2.146 -9.709 7.188 1.00 91.12 118 SER A O 1
ATOM 919 N N . ALA A 1 119 ? 0.262 -10.375 6.164 1.00 91.94 119 ALA A N 1
ATOM 920 C CA . ALA A 1 119 ? -0.331 -9.039 6.133 1.00 91.94 119 ALA A CA 1
ATOM 921 C C . ALA A 1 119 ? -0.547 -8.480 7.554 1.00 91.94 119 ALA A C 1
ATOM 923 O O . ALA A 1 119 ? -0.416 -7.272 7.754 1.00 91.94 119 ALA A O 1
ATOM 924 N N . THR A 1 120 ? -0.786 -9.348 8.547 1.00 90.50 120 THR A N 1
ATOM 925 C CA . THR A 1 12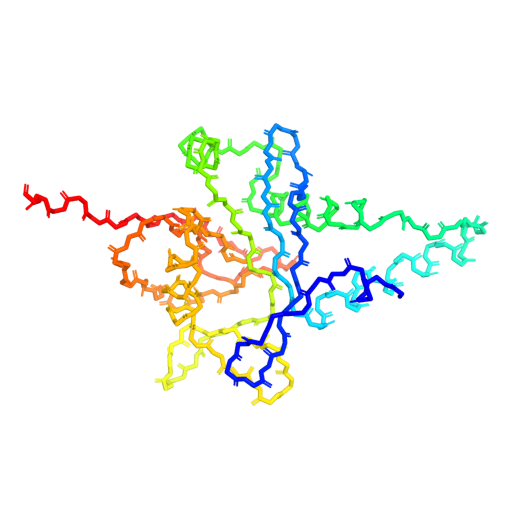0 ? -0.863 -8.966 9.967 1.00 90.50 120 THR A CA 1
ATOM 926 C C . THR A 1 120 ? 0.462 -8.396 10.462 1.00 90.50 120 THR A C 1
ATOM 928 O O . THR A 1 120 ? 0.471 -7.300 11.010 1.00 90.50 120 THR A O 1
ATOM 931 N N . ASP A 1 121 ? 1.587 -9.070 10.209 1.00 91.50 121 ASP A N 1
ATOM 932 C CA . ASP A 1 121 ? 2.906 -8.617 10.680 1.00 91.50 121 ASP A CA 1
ATOM 933 C C . A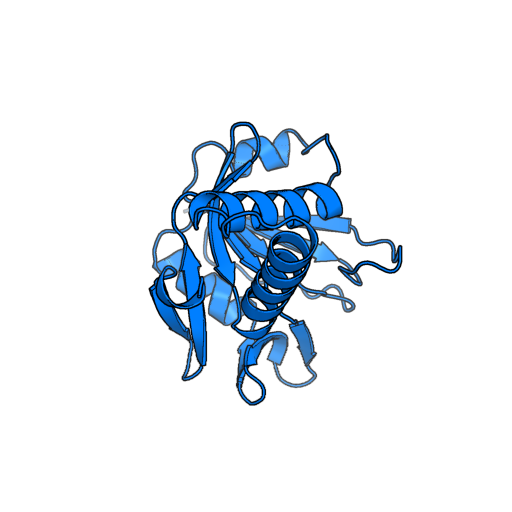SP A 1 121 ? 3.286 -7.258 10.069 1.00 91.50 121 ASP A C 1
ATOM 935 O O . ASP A 1 121 ? 3.861 -6.390 10.730 1.00 91.50 121 ASP A O 1
ATOM 939 N N . ILE A 1 122 ? 2.942 -7.055 8.792 1.00 92.38 122 ILE A N 1
ATOM 940 C CA . ILE A 1 122 ? 3.130 -5.775 8.101 1.00 92.38 122 ILE A CA 1
ATOM 941 C C . ILE A 1 122 ? 2.266 -4.690 8.739 1.00 92.38 122 ILE A C 1
ATOM 943 O O . ILE A 1 122 ? 2.765 -3.599 9.021 1.00 92.38 122 ILE A O 1
ATOM 947 N N . ALA A 1 123 ? 0.985 -4.986 8.974 1.00 93.12 123 ALA A N 1
ATOM 948 C CA . ALA A 1 123 ? 0.054 -4.048 9.581 1.00 93.12 123 ALA A CA 1
ATOM 949 C C . ALA A 1 123 ? 0.511 -3.649 10.989 1.00 93.12 123 ALA A C 1
ATOM 951 O O . ALA A 1 123 ? 0.672 -2.462 11.257 1.00 93.12 123 ALA A O 1
ATOM 952 N N . GLU A 1 124 ? 0.801 -4.614 11.863 1.00 91.62 124 GLU A N 1
ATOM 953 C CA . GLU A 1 124 ? 1.255 -4.364 13.235 1.00 91.62 124 GLU A CA 1
ATOM 954 C C . GLU A 1 124 ? 2.516 -3.503 13.275 1.00 91.62 124 GLU A C 1
ATOM 956 O O . GLU A 1 124 ? 2.602 -2.547 14.053 1.00 91.62 124 GLU A O 1
ATOM 961 N N . ARG A 1 125 ? 3.484 -3.791 12.398 1.00 93.25 125 ARG A N 1
ATOM 962 C CA . ARG A 1 125 ? 4.691 -2.978 12.308 1.00 93.25 125 ARG A CA 1
ATOM 963 C C . ARG A 1 125 ? 4.386 -1.547 11.884 1.00 93.25 125 ARG A C 1
ATOM 965 O O . ARG A 1 125 ? 4.819 -0.624 12.571 1.00 93.25 125 ARG A O 1
ATOM 972 N N . LEU A 1 126 ? 3.661 -1.345 10.787 1.00 94.75 126 LEU A N 1
ATOM 973 C CA . LEU A 1 126 ? 3.367 0.002 10.291 1.00 94.75 126 LEU A CA 1
ATOM 974 C C . LEU A 1 126 ? 2.538 0.799 11.314 1.00 94.75 126 LEU A C 1
ATOM 976 O O . LEU A 1 126 ? 2.821 1.970 11.564 1.00 94.75 126 LEU A O 1
ATOM 980 N N . LEU A 1 127 ? 1.587 0.158 11.995 1.00 93.62 127 LEU A N 1
ATOM 981 C CA . LEU A 1 127 ? 0.851 0.777 13.101 1.00 93.62 127 LEU A CA 1
ATOM 982 C C . LEU A 1 127 ? 1.792 1.205 14.241 1.00 93.62 127 LEU A C 1
ATOM 984 O O . LEU A 1 127 ? 1.670 2.313 14.765 1.00 93.62 127 LEU A O 1
ATOM 988 N N . SER A 1 128 ? 2.785 0.379 14.591 1.00 92.56 128 SER A N 1
ATOM 989 C CA . SER A 1 128 ? 3.797 0.726 15.605 1.00 92.56 128 SER A CA 1
ATOM 990 C C . SER A 1 128 ? 4.711 1.889 15.186 1.00 92.56 128 SER A C 1
ATOM 992 O O . SER A 1 128 ? 5.205 2.630 16.036 1.00 92.56 128 SER A O 1
ATOM 994 N N . GLU A 1 129 ? 4.887 2.099 13.879 1.00 93.75 129 GLU A N 1
ATOM 995 C CA . GLU A 1 129 ? 5.616 3.230 13.285 1.00 93.75 129 GLU A CA 1
ATOM 996 C C . GLU A 1 129 ? 4.754 4.509 13.179 1.00 93.75 129 GLU A C 1
ATOM 998 O O . GLU A 1 129 ? 5.200 5.545 12.665 1.00 93.75 129 GLU A O 1
ATOM 1003 N N . GLY A 1 130 ? 3.523 4.463 13.697 1.00 94.38 130 GLY A N 1
ATOM 1004 C CA . GLY A 1 130 ? 2.619 5.603 13.806 1.00 94.38 130 GLY A CA 1
ATOM 1005 C C . GLY A 1 130 ? 1.728 5.827 12.588 1.00 94.38 130 GLY A C 1
ATOM 1006 O O . GLY A 1 130 ? 1.145 6.904 12.479 1.00 94.38 130 GLY A O 1
ATOM 1007 N N . TYR A 1 131 ? 1.630 4.864 11.666 1.00 96.00 131 TYR A N 1
ATOM 1008 C CA . TYR A 1 131 ? 0.541 4.874 10.691 1.00 96.00 131 TYR A CA 1
ATOM 1009 C C . TYR A 1 131 ? -0.787 4.591 11.392 1.00 96.00 131 TYR A C 1
ATOM 1011 O O . TYR A 1 131 ? -0.860 3.799 12.325 1.00 96.00 131 TYR A O 1
ATOM 1019 N N . GLU A 1 132 ? -1.842 5.246 10.933 1.00 95.31 132 GLU A N 1
ATOM 1020 C CA . GLU A 1 132 ? -3.185 5.142 11.507 1.00 95.31 132 GLU A CA 1
ATOM 1021 C C . GLU A 1 132 ? -4.190 4.549 10.515 1.00 95.31 132 GLU A C 1
ATOM 1023 O O . GLU A 1 132 ? -5.203 3.993 10.939 1.00 95.31 132 GLU A O 1
ATOM 1028 N N . THR A 1 133 ? -3.909 4.644 9.212 1.00 96.19 133 THR A N 1
ATOM 1029 C CA . THR A 1 133 ? -4.693 3.998 8.155 1.00 96.19 133 THR A CA 1
ATOM 1030 C C . THR A 1 133 ? -3.760 3.289 7.179 1.00 96.19 133 THR A C 1
ATOM 1032 O O . THR A 1 133 ? -2.834 3.874 6.621 1.00 96.19 133 THR A O 1
ATOM 1035 N N . LEU A 1 134 ? -4.019 2.013 6.952 1.00 95.94 134 LEU A N 1
ATOM 1036 C CA . LEU A 1 134 ? -3.275 1.146 6.053 1.00 95.94 134 LEU A CA 1
ATOM 1037 C C . LEU A 1 134 ? -4.201 0.731 4.917 1.00 95.94 134 LEU A C 1
ATOM 1039 O O . LEU A 1 134 ? -5.359 0.402 5.154 1.00 95.94 134 LEU A O 1
ATOM 1043 N N . MET A 1 135 ? -3.703 0.695 3.691 1.00 94.94 135 MET A N 1
ATOM 1044 C CA . MET A 1 135 ? -4.431 0.128 2.563 1.00 94.94 135 MET A CA 1
ATOM 1045 C C . MET A 1 135 ? -3.582 -0.936 1.894 1.00 94.94 135 MET A C 1
ATOM 1047 O O . MET A 1 135 ? -2.473 -0.659 1.454 1.00 94.94 135 MET A O 1
ATOM 1051 N N . PHE A 1 136 ? -4.110 -2.145 1.776 1.00 93.12 136 PHE A N 1
ATOM 1052 C CA . PHE A 1 136 ? -3.450 -3.208 1.036 1.00 93.12 136 PHE A CA 1
ATOM 1053 C C . PHE A 1 136 ? -3.991 -3.278 -0.387 1.00 93.12 136 PHE A C 1
ATOM 1055 O O . PHE A 1 136 ? -5.194 -3.378 -0.612 1.00 93.12 136 PHE A O 1
ATOM 1062 N N . SER A 1 137 ? -3.073 -3.273 -1.346 1.00 90.25 137 SER A N 1
ATOM 1063 C CA . SER A 1 137 ? -3.342 -3.447 -2.772 1.00 90.25 137 SER A CA 1
ATOM 1064 C C . SER A 1 137 ? -2.894 -4.849 -3.215 1.00 90.25 137 SER A C 1
ATOM 1066 O O . SER A 1 137 ? -2.066 -4.988 -4.114 1.00 90.25 137 SER A O 1
ATOM 1068 N N . VAL A 1 138 ? -3.392 -5.891 -2.540 1.00 86.38 138 VAL A N 1
ATOM 1069 C CA . VAL A 1 138 ? -3.090 -7.312 -2.815 1.00 86.38 138 VAL A CA 1
ATOM 1070 C C . VAL A 1 138 ? -4.326 -8.185 -2.588 1.00 86.38 138 VAL A C 1
ATOM 1072 O O . VAL A 1 138 ? -5.170 -7.828 -1.775 1.00 86.38 138 VAL A O 1
ATOM 1075 N N . CYS A 1 139 ? -4.435 -9.333 -3.260 1.00 80.00 139 CYS A N 1
ATOM 1076 C CA . CYS A 1 139 ? -5.600 -10.224 -3.172 1.00 80.00 139 CYS A CA 1
ATOM 1077 C C . CYS A 1 139 ? -5.770 -10.857 -1.781 1.00 80.00 139 CYS A C 1
ATOM 1079 O O . CYS A 1 139 ? -4.790 -11.323 -1.210 1.00 80.00 139 CYS A O 1
ATOM 1081 N N . ASN A 1 140 ? -7.013 -10.961 -1.293 1.00 85.25 140 ASN A N 1
ATOM 1082 C CA . ASN A 1 140 ? -7.397 -11.752 -0.112 1.00 85.25 140 ASN A CA 1
ATOM 1083 C C . ASN A 1 140 ? -8.626 -12.616 -0.476 1.00 85.25 140 ASN A C 1
ATOM 1085 O O . ASN A 1 140 ? -9.764 -12.289 -0.106 1.00 85.25 140 ASN A O 1
ATOM 1089 N N . PRO A 1 141 ? -8.426 -13.682 -1.276 1.00 78.75 141 PRO A N 1
ATOM 1090 C CA . PRO A 1 141 ? -9.519 -14.473 -1.847 1.00 78.75 141 PRO A CA 1
ATOM 1091 C C . PRO A 1 141 ? -10.340 -15.211 -0.781 1.00 78.75 141 PRO A C 1
ATOM 1093 O O . PRO A 1 141 ? -11.562 -15.316 -0.891 1.00 78.75 141 PRO A O 1
ATOM 1096 N N . GLU A 1 142 ? -9.685 -15.637 0.299 1.00 81.88 142 GLU A N 1
ATOM 1097 C CA . GLU A 1 142 ? -10.291 -16.402 1.394 1.00 81.88 142 GLU A CA 1
ATOM 1098 C C . GLU A 1 142 ? -10.962 -15.522 2.463 1.00 81.88 142 GLU A C 1
ATOM 1100 O O . GLU A 1 142 ? -11.447 -16.027 3.477 1.00 81.88 142 GLU A O 1
ATOM 1105 N N . LYS A 1 143 ? -11.036 -14.200 2.240 1.00 82.38 143 LYS A N 1
ATOM 1106 C CA . LYS A 1 143 ? -11.713 -13.233 3.123 1.00 82.38 143 LYS A CA 1
ATOM 1107 C C . LYS A 1 143 ? -11.205 -13.280 4.564 1.00 82.38 143 LYS A C 1
ATOM 1109 O O . LYS A 1 143 ? -11.986 -13.160 5.514 1.00 82.38 143 LYS A O 1
ATOM 1114 N N . ARG A 1 144 ? -9.897 -13.472 4.738 1.00 83.81 144 ARG A N 1
ATOM 1115 C CA . ARG A 1 144 ? -9.293 -13.517 6.068 1.00 83.81 144 ARG A CA 1
ATOM 1116 C C . ARG A 1 144 ? -9.358 -12.142 6.708 1.00 83.81 144 ARG A C 1
ATOM 1118 O O . ARG A 1 144 ? -9.012 -11.143 6.083 1.00 83.81 144 ARG A O 1
ATOM 1125 N N . GLN A 1 145 ? -9.811 -12.113 7.950 1.00 81.75 145 GLN A N 1
ATOM 1126 C CA . GLN A 1 145 ? -9.811 -10.908 8.761 1.00 81.75 145 GLN A CA 1
ATOM 1127 C C . GLN A 1 145 ? -8.428 -10.694 9.376 1.00 81.75 145 GLN A C 1
ATOM 1129 O O . GLN A 1 145 ? -7.723 -11.658 9.677 1.00 81.75 145 GLN A O 1
ATOM 1134 N N . LEU A 1 146 ? -8.056 -9.429 9.549 1.00 84.88 146 LEU A N 1
ATOM 1135 C CA . LEU A 1 146 ? -6.874 -9.037 10.304 1.00 84.88 146 LEU A CA 1
ATOM 1136 C C . LEU A 1 146 ? -7.316 -8.641 11.705 1.00 84.88 146 LEU A C 1
ATOM 1138 O O . LEU A 1 146 ? -8.168 -7.777 11.841 1.00 84.88 146 LEU A O 1
ATOM 1142 N N . GLU A 1 147 ? -6.728 -9.223 12.738 1.00 82.69 147 GLU A N 1
ATOM 1143 C CA . GLU A 1 147 ? -6.915 -8.714 14.095 1.00 82.69 147 GLU A CA 1
ATOM 1144 C C . GLU A 1 147 ? -5.992 -7.508 14.282 1.00 82.69 147 GLU A C 1
ATOM 1146 O O . GLU A 1 147 ? -4.785 -7.606 14.058 1.00 82.69 147 GLU A O 1
ATOM 1151 N N . LEU A 1 148 ? -6.557 -6.358 14.647 1.00 83.75 148 LEU A N 1
ATOM 1152 C CA . LEU A 1 148 ? -5.814 -5.104 14.754 1.00 83.75 148 LEU A CA 1
ATOM 1153 C C . LEU A 1 148 ? -5.755 -4.636 16.200 1.00 83.75 148 LEU A C 1
ATOM 1155 O O . LEU A 1 148 ? -6.769 -4.570 16.891 1.00 83.75 148 LEU A O 1
ATOM 1159 N N . SER A 1 149 ? -4.559 -4.243 16.635 1.00 82.31 149 SER A N 1
ATOM 1160 C CA . SER A 1 149 ? -4.361 -3.610 17.941 1.00 82.31 149 SER A CA 1
ATOM 1161 C C . SER A 1 149 ? -4.713 -2.118 17.936 1.00 82.31 149 SER A C 1
ATOM 1163 O O . SER A 1 149 ? -5.080 -1.570 18.975 1.00 82.31 149 SER A O 1
ATOM 1165 N N . SER A 1 150 ? -4.608 -1.451 16.783 1.00 89.88 150 SER A N 1
ATOM 1166 C CA . SER A 1 150 ? -4.928 -0.033 16.596 1.00 89.88 150 SER A CA 1
ATOM 1167 C C . SER A 1 150 ? -5.126 0.306 15.110 1.00 89.88 150 SER A C 1
ATOM 1169 O O . SER A 1 150 ? -4.871 -0.518 14.233 1.00 89.88 150 SER A O 1
ATOM 1171 N N . GLY A 1 151 ? -5.586 1.529 14.827 1.00 91.88 151 GLY A N 1
ATOM 1172 C CA . GLY A 1 151 ? -5.719 2.058 13.468 1.00 91.88 151 GLY A CA 1
ATOM 1173 C C . GLY A 1 151 ? -6.801 1.384 12.621 1.00 91.88 151 GLY A C 1
ATOM 1174 O O . GLY A 1 151 ? -7.656 0.650 13.122 1.00 91.88 151 GLY A O 1
ATOM 1175 N N . ALA A 1 152 ? -6.774 1.684 11.326 1.00 93.88 152 ALA A N 1
ATOM 1176 C CA . ALA A 1 152 ? -7.681 1.147 10.325 1.00 93.88 152 ALA A CA 1
ATOM 1177 C C . ALA A 1 152 ? -6.907 0.451 9.201 1.00 93.88 152 ALA A C 1
ATOM 1179 O O . ALA A 1 152 ? -5.873 0.941 8.753 1.00 93.88 152 ALA A O 1
ATOM 1180 N N . VAL A 1 153 ? -7.434 -0.665 8.705 1.00 94.06 153 VAL A N 1
ATOM 1181 C CA . VAL A 1 153 ? -6.945 -1.343 7.506 1.00 94.06 153 VAL A CA 1
ATOM 1182 C C . VAL A 1 153 ? -8.054 -1.405 6.474 1.00 94.06 153 VAL A C 1
ATOM 1184 O O . VAL A 1 153 ? -9.152 -1.864 6.766 1.00 94.06 153 VAL A O 1
ATOM 1187 N N . ILE A 1 154 ? -7.745 -0.993 5.254 1.00 93.75 154 ILE A N 1
ATOM 1188 C CA . ILE A 1 154 ? -8.582 -1.144 4.073 1.00 93.75 154 ILE A CA 1
ATOM 1189 C C . ILE A 1 154 ? -7.978 -2.256 3.219 1.00 93.75 154 ILE A C 1
ATOM 1191 O O . ILE A 1 154 ? -6.787 -2.228 2.904 1.00 93.75 154 ILE A O 1
ATOM 1195 N N . TYR A 1 155 ? -8.785 -3.238 2.840 1.00 91.06 155 TYR A N 1
ATOM 1196 C CA . TYR A 1 155 ? -8.324 -4.381 2.069 1.00 91.06 155 TYR A CA 1
ATOM 1197 C C . TYR A 1 155 ? -9.422 -4.949 1.167 1.00 91.06 155 TYR A C 1
ATOM 1199 O O . TYR A 1 155 ? -10.611 -4.784 1.449 1.00 91.06 155 TYR A O 1
ATOM 1207 N N . PRO A 1 156 ? -9.049 -5.621 0.070 1.00 88.19 156 PRO A N 1
ATOM 1208 C CA . PRO A 1 156 ? -10.017 -6.273 -0.797 1.00 88.19 156 PRO A CA 1
ATOM 1209 C C . PRO A 1 156 ? -10.528 -7.575 -0.174 1.00 88.19 156 PRO A C 1
ATOM 1211 O O . PRO A 1 156 ? -9.773 -8.317 0.437 1.00 88.19 156 PRO A O 1
ATOM 1214 N N . LEU A 1 157 ? -11.798 -7.905 -0.388 1.00 86.94 157 LEU A N 1
ATOM 1215 C CA . LEU A 1 157 ? -12.356 -9.245 -0.228 1.00 86.94 157 LEU A CA 1
ATOM 1216 C C . LEU A 1 157 ? -12.525 -9.861 -1.618 1.00 86.94 157 LEU A C 1
ATOM 1218 O O . LEU A 1 157 ? -13.456 -9.499 -2.344 1.00 86.94 157 LEU A O 1
ATOM 1222 N N . GLY A 1 158 ? -11.635 -10.786 -1.984 1.00 81.50 158 GLY A N 1
ATOM 1223 C CA . GLY A 1 158 ? -11.568 -11.400 -3.315 1.00 81.50 158 GLY A CA 1
ATOM 1224 C C . GLY A 1 158 ? -10.263 -11.112 -4.066 1.00 81.50 158 GLY A C 1
ATOM 1225 O O . GLY A 1 158 ? -9.267 -10.678 -3.480 1.00 81.50 158 GLY A O 1
ATOM 1226 N N . ASP A 1 159 ? -10.287 -11.356 -5.378 1.00 75.81 159 ASP A N 1
ATOM 1227 C CA . ASP A 1 159 ? -9.137 -11.154 -6.263 1.00 75.81 159 ASP A CA 1
ATOM 1228 C C . ASP A 1 159 ? -9.018 -9.681 -6.660 1.00 75.81 159 ASP A C 1
ATOM 1230 O O . ASP A 1 159 ? -9.808 -9.159 -7.450 1.00 75.81 159 ASP A O 1
ATOM 1234 N N . PHE A 1 160 ? -8.009 -9.010 -6.116 1.00 74.69 160 PHE A N 1
ATOM 1235 C CA . PHE A 1 160 ? -7.648 -7.641 -6.459 1.00 74.69 160 PHE A CA 1
ATOM 1236 C C . PHE A 1 160 ? -6.725 -7.652 -7.682 1.00 74.69 160 PHE A C 1
ATOM 1238 O O . PHE A 1 160 ? -5.511 -7.823 -7.566 1.00 74.69 160 PHE A O 1
ATOM 1245 N N . GLY A 1 161 ? -7.298 -7.527 -8.881 1.00 64.06 161 GLY A N 1
ATOM 1246 C CA . GLY A 1 161 ? -6.535 -7.650 -10.120 1.00 64.06 161 GLY A CA 1
ATOM 1247 C C . GLY A 1 161 ? -7.236 -7.107 -11.369 1.00 64.06 161 GLY A C 1
ATOM 1248 O O . GLY A 1 161 ? -8.410 -6.740 -11.325 1.00 64.06 161 GLY A O 1
ATOM 1249 N N . PRO A 1 162 ? -6.515 -7.056 -12.504 1.00 54.97 162 PRO A N 1
ATOM 1250 C CA . PRO A 1 162 ? -6.979 -6.432 -13.748 1.00 54.97 162 PRO A CA 1
ATOM 1251 C C . PRO A 1 162 ? -8.098 -7.202 -14.474 1.00 54.97 162 PRO A C 1
ATOM 1253 O O . PRO A 1 162 ? -8.682 -6.676 -15.420 1.00 54.97 162 PRO A O 1
ATOM 1256 N N . ASP A 1 163 ? -8.422 -8.426 -14.051 1.00 57.66 163 ASP A N 1
ATOM 1257 C CA . ASP A 1 163 ? -9.252 -9.365 -14.820 1.00 57.66 163 ASP A CA 1
ATOM 1258 C C . ASP A 1 163 ? -10.768 -9.280 -14.535 1.00 57.66 163 ASP A C 1
ATOM 1260 O O . ASP A 1 163 ? -11.506 -10.244 -14.734 1.00 57.66 163 ASP A O 1
ATOM 1264 N N . ASN A 1 164 ? -11.279 -8.108 -14.131 1.00 50.50 164 ASN A N 1
ATOM 1265 C CA . ASN A 1 164 ? -12.705 -7.875 -13.826 1.00 50.50 164 ASN A CA 1
ATOM 1266 C C . ASN A 1 164 ? -13.297 -8.816 -12.756 1.00 50.50 164 ASN A C 1
ATOM 1268 O O . ASN A 1 164 ? -14.522 -8.981 -12.671 1.00 50.50 164 ASN A O 1
ATOM 1272 N N . THR A 1 165 ? -12.462 -9.437 -11.925 1.00 58.66 165 THR A N 1
ATOM 1273 C CA . THR A 1 165 ? -12.937 -10.199 -10.776 1.00 58.66 165 THR A CA 1
ATOM 1274 C C . THR A 1 165 ? -13.557 -9.223 -9.783 1.00 58.66 165 THR A C 1
ATOM 1276 O O . THR A 1 165 ? -12.960 -8.214 -9.420 1.00 58.66 165 THR A O 1
ATOM 1279 N N . LYS A 1 166 ? -14.807 -9.472 -9.385 1.00 59.78 166 LYS A N 1
ATOM 1280 C CA . LYS A 1 166 ? -15.493 -8.624 -8.406 1.00 59.78 166 LYS A CA 1
ATOM 1281 C C . LYS A 1 166 ? -14.782 -8.766 -7.061 1.00 59.78 166 LYS A C 1
ATOM 1283 O O . LYS A 1 166 ? -14.923 -9.808 -6.426 1.00 59.78 166 LYS A O 1
ATOM 1288 N N . PHE A 1 167 ? -14.083 -7.726 -6.631 1.00 76.19 167 PHE A N 1
ATOM 1289 C CA . PHE A 1 167 ? -13.633 -7.575 -5.254 1.00 76.19 167 PHE A CA 1
ATOM 1290 C C . PHE A 1 167 ? -14.420 -6.451 -4.579 1.00 76.19 167 PHE A C 1
ATOM 1292 O O . PHE A 1 167 ? -14.922 -5.533 -5.229 1.00 76.19 167 PHE A O 1
ATOM 1299 N N . GLU A 1 168 ? -14.553 -6.549 -3.264 1.00 85.19 168 GLU A N 1
ATOM 1300 C CA . GLU A 1 168 ? -15.113 -5.494 -2.424 1.00 85.19 168 GLU A CA 1
ATOM 1301 C C . GLU A 1 168 ? -13.988 -4.918 -1.572 1.00 85.19 168 GLU A C 1
ATOM 1303 O O . GLU A 1 168 ? -13.300 -5.674 -0.897 1.00 85.19 168 GLU A O 1
ATOM 1308 N N . MET A 1 169 ? -13.787 -3.602 -1.589 1.00 88.06 169 MET A N 1
ATOM 1309 C CA . MET A 1 169 ? -12.886 -2.964 -0.630 1.00 88.06 169 MET A CA 1
ATOM 1310 C C . MET A 1 169 ? -13.634 -2.786 0.683 1.00 88.06 169 MET A C 1
ATOM 1312 O O . MET A 1 169 ? -14.579 -2.000 0.753 1.00 88.06 169 MET A O 1
ATOM 1316 N N . VAL A 1 170 ? -13.204 -3.504 1.713 1.00 88.75 170 VAL A N 1
ATOM 1317 C CA . VAL A 1 170 ? -13.734 -3.365 3.068 1.00 88.75 170 VAL A CA 1
ATOM 1318 C C . VAL A 1 170 ? -12.684 -2.733 3.955 1.00 88.75 170 VAL A C 1
ATOM 1320 O O . VAL A 1 170 ? -11.483 -2.875 3.723 1.00 88.75 170 VAL A O 1
ATOM 1323 N N . TYR A 1 171 ? -13.137 -2.038 4.988 1.00 90.56 171 TYR A N 1
ATOM 1324 C CA . TYR A 1 171 ? -12.249 -1.573 6.033 1.00 90.56 171 TYR A CA 1
ATOM 1325 C C . TYR A 1 171 ? -12.563 -2.279 7.345 1.00 90.56 171 TYR A C 1
ATOM 1327 O O . TYR A 1 171 ? -13.701 -2.656 7.627 1.00 90.56 171 TYR A O 1
ATOM 1335 N N . MET A 1 172 ? -11.525 -2.439 8.146 1.00 90.75 172 MET A N 1
ATOM 1336 C CA . MET A 1 172 ? -11.608 -2.821 9.538 1.00 90.75 172 MET A CA 1
ATOM 1337 C C . MET A 1 172 ? -10.897 -1.757 10.357 1.00 90.75 172 MET A C 1
ATOM 1339 O O . MET A 1 172 ? -9.836 -1.281 9.971 1.00 90.75 172 MET A O 1
ATOM 1343 N N . GLU A 1 173 ? -11.481 -1.383 11.482 1.00 89.75 173 GLU A N 1
ATOM 1344 C CA . GLU A 1 173 ? -10.848 -0.508 12.459 1.00 89.75 173 GLU A CA 1
ATOM 1345 C C . GLU A 1 173 ? -10.722 -1.285 13.762 1.00 89.75 173 GLU A C 1
ATOM 1347 O O . GLU A 1 173 ? -11.588 -2.111 14.072 1.00 89.75 173 GLU A O 1
ATOM 1352 N N . ALA A 1 174 ? -9.647 -1.042 14.511 1.00 87.19 174 ALA A N 1
ATOM 1353 C CA . ALA A 1 174 ? -9.537 -1.577 15.856 1.00 87.19 174 ALA A CA 1
ATOM 1354 C C . ALA A 1 174 ? -10.789 -1.177 16.648 1.00 87.19 174 ALA A C 1
ATOM 1356 O O . ALA A 1 174 ? -11.153 0.002 16.716 1.00 87.19 174 ALA A O 1
ATOM 1357 N N . SER A 1 175 ? -11.478 -2.165 17.220 1.00 71.88 175 SER A N 1
ATOM 1358 C CA . SER A 1 175 ? -12.644 -1.904 18.051 1.00 71.88 175 SER A CA 1
ATOM 1359 C C . SER A 1 175 ? -12.221 -1.004 19.203 1.00 71.88 175 SER A C 1
ATOM 1361 O O . SER A 1 175 ? -11.327 -1.354 19.976 1.00 71.88 175 SER A O 1
ATOM 1363 N N . ALA A 1 176 ? -12.881 0.144 19.338 1.00 57.34 176 ALA A N 1
ATOM 1364 C CA . ALA A 1 176 ? -12.794 0.978 20.526 1.00 57.34 176 ALA A CA 1
ATOM 1365 C C . ALA A 1 176 ? -13.501 0.279 21.701 1.00 57.34 176 ALA A C 1
ATOM 1367 O O . ALA A 1 176 ? -14.476 0.792 22.244 1.00 57.34 176 ALA A O 1
ATOM 1368 N N . ASP A 1 177 ? -13.047 -0.913 22.084 1.00 47.22 177 ASP A N 1
ATOM 1369 C CA . ASP A 1 177 ? -13.482 -1.557 23.313 1.00 47.22 177 ASP A CA 1
ATOM 1370 C C . ASP A 1 177 ? -12.821 -0.817 24.480 1.00 47.22 177 ASP A C 1
ATOM 1372 O O . ASP A 1 177 ? -11.728 -1.140 24.933 1.00 47.22 177 ASP A O 1
ATOM 1376 N N . SER A 1 178 ? -13.513 0.249 24.897 1.00 42.91 178 SER A N 1
ATOM 1377 C CA . SER A 1 178 ? -13.593 0.797 26.256 1.00 42.91 178 SER A CA 1
ATOM 1378 C C . SER A 1 178 ? -12.361 0.570 27.140 1.00 42.91 178 SER A C 1
ATOM 1380 O O . SER A 1 178 ? -12.330 -0.366 27.943 1.00 42.91 178 SER A O 1
ATOM 1382 N N . ALA A 1 179 ? -11.391 1.481 27.026 1.00 38.44 179 ALA A N 1
ATOM 1383 C CA . ALA A 1 179 ? -10.498 1.809 28.137 1.00 38.44 179 ALA A CA 1
ATOM 1384 C C . ALA A 1 179 ? -11.263 2.535 29.257 1.00 38.44 179 ALA A C 1
ATOM 1386 O O . ALA A 1 179 ? -12.176 3.333 28.931 1.00 38.44 179 ALA A O 1
#

Foldseek 3Di:
DLQVVFDWDDDPNFTWTWDFFQDDPPFTAIETEAPVVVVVLVVVQVVVCVVVVHDRDDSSVSSNVVVLVLVCLQPNPDDDPVNVVLRPPFHEYEYEAEWDQDPPQGTWGDNDPPDIDHPLSVQQVVVVVRGQEYEYQYARAVQDDHADPAHKYWYWHRGNDDPPTDIHTDMDGHPPPDD

Radius of gyration: 16.11 Å; Cα contacts (8 Å, |Δi|>4): 323; chains: 1; bounding box: 34×38×56 Å

Nearest PDB structures (foldseek):
  4evz-assembly2_B  TM=3.973E-01  e=1.725E-01  synthetic construct
  3og3-assembly1_A  TM=2.695E-01  e=1.836E-01  Thermotoga maritima
  6ct3-assembly1_A  TM=4.205E-01  e=1.001E+00  synthetic construct

Sequence (179 aa):
MTKKLFTAQDFNGGPLFIFEGAQYNSFSMDMLASDAILSRHESDYEIDAGRSGRSLPPVQTVADDMLHIVMHYAWGENVPQDISNLITGRKSVVVSTHGDDYPEIGWGINVNDEIVISATDIAERLLSEGYETLMFSVCNPEKRQLELSSGAVIYPLGDFGPDNTKFEMVYMEASADSA

Secondary structure (DSSP, 8-state):
--TTTSEEEEETTEEEEEEEEEEETTEEEEEEE-HHHHHHHHHHHHHHHHHHTPPPPPHHHHHHHHHHHHHHHHHTT---HHHHHHHTTS-EEEEESEEEEETTTEEEEESSSS-EEEHHHHHHHHHHTT--EEEE-S-BTT-PPPP-SSSEEEEEEB--SSS----EEEEEE------

pLDDT: mean 85.39, std 10.85, range [38.44, 97.44]

Mean predicted aligned error: 5.68 Å